Protein AF-A0A062U3M8-F1 (afdb_monomer_lite)

Organism: NCBI:txid1280941

Secondary structure (DSSP, 8-state):
-------------TTS-TT-EEEEEEEEE--S-GGGTTEEEE-HHHHHHHTT-GGGTT--HHHHHHHHHHHHTT-EEEEEEEETTEEEEEEEEEEEE--SS--TTEEEEPHHHHHHHHHH---GGGSS--TTSPP-SEEEEEEEE--HHHHHHHHHSS-HHHHHHHHHHHHHHHHHHHHHHHHHHHHHHH---

Structure (mmCIF, N/CA/C/O backbone):
data_AF-A0A062U3M8-F1
#
_entry.id   AF-A0A062U3M8-F1
#
loop_
_atom_site.group_PDB
_atom_site.id
_atom_site.type_symbol
_atom_site.label_atom_id
_atom_site.label_alt_id
_atom_site.label_comp_id
_atom_site.label_asym_id
_atom_site.label_entity_id
_atom_site.label_seq_id
_atom_site.pdbx_PDB_ins_code
_atom_site.Cartn_x
_atom_site.Cartn_y
_atom_site.Cartn_z
_atom_site.occupancy
_atom_site.B_iso_or_equiv
_atom_site.auth_seq_id
_atom_site.auth_comp_id
_atom_site.auth_asym_id
_atom_site.auth_atom_id
_atom_site.pdbx_PDB_model_num
ATOM 1 N N . MET A 1 1 ? 2.188 25.619 -35.609 1.00 34.81 1 MET A N 1
ATOM 2 C CA . MET A 1 1 ? 1.775 24.224 -35.868 1.00 34.81 1 MET A CA 1
ATOM 3 C C . MET A 1 1 ? 1.274 23.644 -34.551 1.00 34.81 1 MET A C 1
ATOM 5 O O . MET A 1 1 ? 2.072 23.377 -33.665 1.00 34.81 1 MET A O 1
ATOM 9 N N . GLN A 1 2 ? -0.047 23.611 -34.368 1.00 25.61 2 GLN A N 1
ATOM 10 C CA . GLN A 1 2 ? -0.705 23.090 -33.167 1.00 25.61 2 GLN A CA 1
ATOM 11 C C . GLN A 1 2 ? -0.693 21.558 -33.215 1.00 25.61 2 GLN A C 1
ATOM 13 O O . GLN A 1 2 ? -1.171 20.973 -34.186 1.00 25.61 2 GLN A O 1
ATOM 18 N N . LEU A 1 3 ? -0.146 20.907 -32.187 1.00 26.84 3 LEU A N 1
ATOM 19 C CA . LEU A 1 3 ? -0.255 19.459 -32.023 1.00 26.84 3 LEU A CA 1
ATOM 20 C C . LEU A 1 3 ? -1.584 19.145 -31.338 1.00 26.84 3 LEU A C 1
ATOM 22 O O . LEU A 1 3 ? -1.789 19.422 -30.158 1.00 26.84 3 LEU A O 1
ATOM 26 N N . ALA A 1 4 ? -2.500 18.609 -32.138 1.00 25.16 4 ALA A N 1
ATOM 27 C CA . ALA A 1 4 ? -3.814 18.162 -31.726 1.00 25.16 4 ALA A CA 1
ATOM 28 C C . ALA A 1 4 ? -3.714 16.994 -30.733 1.00 25.16 4 ALA A C 1
ATOM 30 O O . ALA A 1 4 ? -3.166 15.934 -31.042 1.00 25.16 4 ALA A O 1
ATOM 31 N N . VAL A 1 5 ? -4.313 17.183 -29.559 1.00 32.53 5 VAL A N 1
ATOM 32 C CA . VAL A 1 5 ? -4.643 16.113 -28.616 1.00 32.53 5 VAL A CA 1
ATOM 33 C C . VAL A 1 5 ? -5.726 15.251 -29.265 1.00 32.53 5 VAL A C 1
ATOM 35 O O . VAL A 1 5 ? -6.850 15.707 -29.465 1.00 32.53 5 VAL A O 1
ATOM 38 N N . ARG A 1 6 ? -5.396 14.007 -29.630 1.00 30.05 6 ARG A N 1
ATOM 39 C CA . ARG A 1 6 ? -6.405 13.018 -30.033 1.00 30.05 6 ARG A CA 1
ATOM 40 C C . ARG A 1 6 ? -6.966 12.317 -28.788 1.00 30.05 6 ARG A C 1
ATOM 42 O O . ARG A 1 6 ? -6.175 11.815 -27.990 1.00 30.05 6 ARG A O 1
ATOM 49 N N . PRO A 1 7 ? -8.298 12.208 -28.640 1.00 36.88 7 PRO A N 1
ATOM 50 C CA . PRO A 1 7 ? -8.921 11.392 -27.609 1.00 36.88 7 PRO A CA 1
ATOM 51 C C . PRO A 1 7 ? -8.860 9.926 -28.055 1.00 36.88 7 PRO A C 1
ATOM 53 O O . PRO A 1 7 ? -9.614 9.475 -28.917 1.00 36.88 7 PRO A O 1
ATOM 56 N N . GLY A 1 8 ? -7.894 9.188 -27.516 1.00 28.05 8 GLY A N 1
ATOM 57 C CA . GLY A 1 8 ? -7.739 7.757 -27.746 1.00 28.05 8 GLY A CA 1
ATOM 58 C C . GLY A 1 8 ? -8.491 6.959 -26.689 1.00 28.05 8 GLY A C 1
ATOM 59 O O . GLY A 1 8 ? -8.131 7.005 -25.518 1.00 28.05 8 GLY A O 1
ATOM 60 N N . ARG A 1 9 ? -9.534 6.246 -27.129 1.00 26.28 9 ARG A N 1
ATOM 61 C CA . ARG A 1 9 ? -10.231 5.136 -26.456 1.00 26.28 9 ARG A CA 1
ATOM 62 C C . ARG A 1 9 ? -9.415 4.478 -25.336 1.00 26.28 9 ARG A C 1
ATOM 64 O O . ARG A 1 9 ? -8.343 3.936 -25.596 1.00 26.28 9 ARG A O 1
ATOM 71 N N . ALA A 1 10 ? -10.002 4.426 -24.140 1.00 27.89 10 ALA A N 1
ATOM 72 C CA . ALA A 1 10 ? -9.577 3.536 -23.072 1.00 27.89 10 ALA A CA 1
ATOM 73 C C . ALA A 1 10 ? -9.515 2.098 -23.608 1.00 27.89 10 ALA A C 1
ATOM 75 O O . ALA A 1 10 ? -10.538 1.457 -23.857 1.00 27.89 10 ALA A O 1
ATOM 76 N N . VAL A 1 11 ? -8.299 1.599 -23.821 1.00 31.50 11 VAL A N 1
ATOM 77 C CA . VAL A 1 11 ? -8.062 0.169 -23.958 1.00 31.50 11 VAL A CA 1
ATOM 78 C C . VAL A 1 11 ? -8.280 -0.402 -22.563 1.00 31.50 11 VAL A C 1
ATOM 80 O O . VAL A 1 11 ? -7.421 -0.275 -21.691 1.00 31.50 11 VAL A O 1
ATOM 83 N N . LEU A 1 12 ? -9.463 -0.980 -22.342 1.00 34.97 12 LEU A N 1
ATOM 84 C CA . LEU A 1 12 ? -9.744 -1.872 -21.221 1.00 34.97 12 LEU A CA 1
ATOM 85 C C . LEU A 1 12 ? -8.700 -2.994 -21.256 1.00 34.97 12 LEU A C 1
ATOM 87 O O . LEU A 1 12 ? -8.829 -3.978 -21.981 1.00 34.97 12 LEU A O 1
ATOM 91 N N . ASN A 1 13 ? -7.611 -2.798 -20.515 1.00 37.00 13 ASN A N 1
ATOM 92 C CA . ASN A 1 13 ? -6.587 -3.804 -20.304 1.00 37.00 13 ASN A CA 1
ATOM 93 C C . ASN A 1 13 ? -7.229 -4.949 -19.518 1.00 37.00 13 ASN A C 1
ATOM 95 O O . ASN A 1 13 ? -7.503 -4.812 -18.327 1.00 37.00 13 ASN A O 1
ATOM 99 N N . ALA A 1 14 ? -7.451 -6.074 -20.195 1.00 36.56 14 ALA A N 1
ATOM 100 C CA . ALA A 1 14 ? -8.229 -7.234 -19.753 1.00 36.56 14 ALA A CA 1
ATOM 101 C C . ALA A 1 14 ? -7.736 -7.957 -18.475 1.00 36.56 14 ALA A C 1
ATOM 103 O O . ALA A 1 14 ? -8.248 -9.018 -18.143 1.00 36.56 14 ALA A O 1
ATOM 104 N N . ASN A 1 15 ? -6.769 -7.405 -17.738 1.00 51.25 15 ASN A N 1
ATOM 105 C CA . ASN A 1 15 ? -6.183 -8.029 -16.548 1.00 51.25 15 ASN A CA 1
ATOM 106 C C . ASN A 1 15 ? -6.291 -7.195 -15.266 1.00 51.25 15 ASN A C 1
ATOM 108 O O . ASN A 1 15 ? -5.877 -7.671 -14.207 1.00 51.25 15 ASN A O 1
ATOM 112 N N . ILE A 1 16 ? -6.845 -5.980 -15.321 1.00 52.81 16 ILE A N 1
ATOM 113 C CA . ILE A 1 16 ? -7.134 -5.208 -14.109 1.00 52.81 16 ILE A CA 1
ATOM 114 C C . ILE A 1 16 ? -8.612 -5.336 -13.825 1.00 52.81 16 ILE A C 1
ATOM 116 O O . ILE A 1 16 ? -9.460 -4.902 -14.600 1.00 52.81 16 ILE A O 1
ATOM 120 N N . ARG A 1 17 ? -8.908 -5.997 -12.712 1.00 58.72 17 ARG A N 1
ATOM 121 C CA . ARG A 1 17 ? -10.284 -6.165 -12.282 1.00 58.72 17 ARG A CA 1
ATOM 122 C C . ARG A 1 17 ? -10.848 -4.807 -11.824 1.00 58.72 17 ARG A C 1
ATOM 124 O O . ARG A 1 17 ? -10.089 -3.991 -11.301 1.00 58.72 17 ARG A O 1
ATOM 131 N N . PRO A 1 18 ? -12.151 -4.546 -11.991 1.00 58.56 18 PRO A N 1
ATOM 132 C CA . PRO A 1 18 ? -12.752 -3.252 -11.662 1.00 58.56 18 PRO A CA 1
ATOM 133 C C . PRO A 1 18 ? -12.630 -2.853 -10.179 1.00 58.56 18 PRO A C 1
ATOM 135 O O . PRO A 1 18 ? -12.858 -1.701 -9.841 1.00 58.56 18 PRO A O 1
ATOM 138 N N . GLU A 1 19 ? -12.256 -3.767 -9.279 1.00 70.44 19 GLU A N 1
ATOM 139 C CA . GLU A 1 19 ? -12.030 -3.467 -7.860 1.00 70.44 19 GLU A CA 1
ATOM 140 C C . GLU A 1 19 ? -10.696 -2.784 -7.511 1.00 70.44 19 GLU A C 1
ATOM 142 O O . GLU A 1 19 ? -10.436 -2.558 -6.326 1.00 70.44 19 GLU A O 1
ATOM 147 N N . TYR A 1 20 ? -9.826 -2.522 -8.486 1.00 70.81 20 TYR A N 1
ATOM 148 C CA . TYR A 1 20 ? -8.557 -1.831 -8.259 1.00 70.81 20 TYR A CA 1
ATOM 149 C C . TYR A 1 20 ? -8.715 -0.318 -8.438 1.00 70.81 20 TYR A C 1
ATOM 151 O O . TYR A 1 20 ? -9.270 0.135 -9.434 1.00 70.81 20 TYR A O 1
ATOM 159 N N . MET A 1 21 ? -8.175 0.457 -7.498 1.00 80.69 21 MET A N 1
ATOM 160 C CA . MET A 1 21 ? -8.121 1.921 -7.575 1.00 80.69 21 MET A CA 1
ATOM 161 C C . MET A 1 21 ? -6.786 2.364 -8.179 1.00 80.69 21 MET A C 1
ATOM 163 O O . MET A 1 21 ? -5.755 1.848 -7.754 1.00 80.69 21 MET A O 1
ATOM 167 N N . GLU A 1 22 ? -6.791 3.295 -9.138 1.00 80.44 22 GLU A N 1
ATOM 168 C CA . GLU A 1 22 ? -5.627 3.649 -9.972 1.00 80.44 22 GLU A CA 1
ATOM 169 C C . GLU A 1 22 ? -5.069 5.056 -9.695 1.00 80.44 22 GLU A C 1
ATOM 171 O O . GLU A 1 22 ? -5.800 6.019 -9.448 1.00 80.44 22 GLU A O 1
ATOM 176 N N . SER A 1 23 ? -3.743 5.198 -9.769 1.00 79.81 23 SER A N 1
ATOM 177 C CA . SER A 1 23 ? -3.051 6.485 -9.700 1.00 79.81 23 SER A CA 1
ATOM 178 C C . SER A 1 23 ? -1.640 6.452 -10.266 1.00 79.81 23 SER A C 1
ATOM 180 O O . SER A 1 23 ? -0.803 5.705 -9.777 1.00 79.81 23 SER A O 1
ATOM 182 N N . SER A 1 24 ? -1.319 7.372 -11.174 1.00 80.50 24 SER A N 1
ATOM 183 C CA . SER A 1 24 ? 0.066 7.615 -11.599 1.00 80.50 24 SER A CA 1
ATOM 184 C C . SER A 1 24 ? 0.872 8.321 -10.500 1.00 80.50 24 SER A C 1
ATOM 186 O O . SER A 1 24 ? 0.486 9.398 -10.035 1.00 80.50 24 SER A O 1
ATOM 188 N N . VAL A 1 25 ? 2.001 7.752 -10.082 1.00 80.12 25 VAL A N 1
ATOM 189 C CA . VAL A 1 25 ? 2.878 8.304 -9.038 1.00 80.12 25 VAL A CA 1
ATOM 190 C C . VAL A 1 25 ? 4.356 8.114 -9.376 1.00 80.12 25 VAL A C 1
ATOM 192 O O . VAL A 1 25 ? 4.754 7.161 -10.043 1.00 80.12 25 VAL A O 1
ATOM 195 N N . ARG A 1 26 ? 5.192 9.021 -8.872 1.00 80.81 26 ARG A N 1
ATOM 196 C CA . ARG A 1 26 ? 6.647 8.861 -8.843 1.00 80.81 26 ARG A CA 1
ATOM 197 C C . ARG A 1 26 ? 7.049 8.169 -7.545 1.00 80.81 26 ARG A C 1
ATOM 199 O O . ARG A 1 26 ? 6.587 8.570 -6.477 1.00 80.81 26 ARG A O 1
ATOM 206 N N . LEU A 1 27 ? 7.925 7.171 -7.633 1.00 77.25 27 LEU A N 1
ATOM 207 C CA . LEU A 1 27 ? 8.368 6.394 -6.476 1.00 77.25 27 LEU A CA 1
ATOM 208 C C . LEU A 1 27 ? 9.754 6.818 -5.989 1.00 77.25 27 LEU A C 1
ATOM 210 O O . LEU A 1 27 ? 10.633 7.165 -6.771 1.00 77.25 27 LEU A O 1
ATOM 214 N N . ARG A 1 28 ? 9.961 6.776 -4.674 1.00 75.81 28 ARG A N 1
ATOM 215 C CA . ARG A 1 28 ? 11.252 7.032 -4.028 1.00 75.81 28 ARG A CA 1
ATOM 216 C C . ARG A 1 28 ? 11.518 5.994 -2.942 1.00 75.81 28 ARG A C 1
ATOM 218 O O . ARG A 1 28 ? 10.576 5.519 -2.325 1.00 75.81 28 ARG A O 1
ATOM 225 N N . ALA A 1 29 ? 12.771 5.633 -2.696 1.00 70.94 29 ALA A N 1
ATOM 226 C CA . ALA A 1 29 ? 13.097 4.715 -1.605 1.00 70.94 29 ALA A CA 1
ATOM 227 C C . ALA A 1 29 ? 13.000 5.413 -0.233 1.00 70.94 29 ALA A C 1
ATOM 229 O O . ALA A 1 29 ? 13.329 6.597 -0.106 1.00 70.94 29 ALA A O 1
ATOM 230 N N . VAL A 1 30 ? 12.551 4.682 0.789 1.00 67.94 30 VAL A N 1
ATOM 231 C CA . VAL A 1 30 ? 12.654 5.055 2.210 1.00 67.94 30 VAL A CA 1
ATOM 232 C C . VAL A 1 30 ? 13.968 4.488 2.758 1.00 67.94 30 VAL A C 1
ATOM 234 O O . VAL A 1 30 ? 14.180 3.282 2.688 1.00 67.94 30 VAL A O 1
ATOM 237 N N . SER A 1 31 ? 14.846 5.342 3.295 1.00 56.94 31 SER A N 1
ATOM 238 C CA . SER A 1 31 ? 16.099 4.927 3.956 1.00 56.94 31 SER A CA 1
ATOM 239 C C . SER A 1 31 ? 15.969 4.757 5.476 1.00 56.94 31 SER A C 1
ATOM 241 O O . SER A 1 31 ? 16.968 4.537 6.155 1.00 56.94 31 SER A O 1
ATOM 243 N N . ASP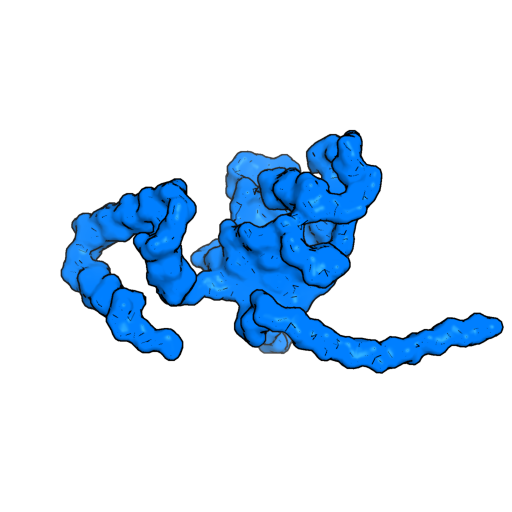 A 1 32 ? 14.766 4.908 6.027 1.00 53.22 32 ASP A N 1
ATOM 244 C CA . ASP A 1 32 ? 14.539 4.949 7.470 1.00 53.22 32 ASP A CA 1
ATOM 245 C C . ASP A 1 32 ? 14.357 3.529 8.030 1.00 53.22 32 ASP A C 1
ATOM 247 O O . ASP A 1 32 ? 13.288 2.956 7.883 1.00 53.22 32 ASP A O 1
ATOM 251 N N . GLY A 1 33 ? 15.392 2.985 8.683 1.00 52.00 33 GLY A N 1
ATOM 252 C CA . GLY A 1 33 ? 15.299 1.853 9.621 1.00 52.00 33 GLY A CA 1
ATOM 253 C C . GLY A 1 33 ? 14.862 0.487 9.058 1.00 52.00 33 GLY A C 1
ATOM 254 O O . GLY A 1 33 ? 14.155 0.359 8.067 1.00 52.00 33 GLY A O 1
ATOM 255 N N . LEU A 1 34 ? 15.274 -0.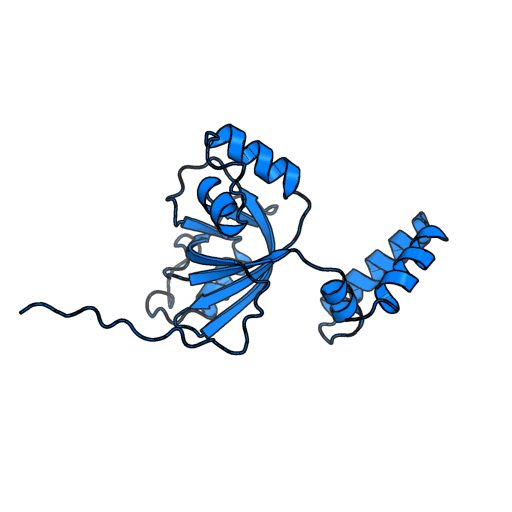588 9.734 1.00 45.19 34 LEU A N 1
ATOM 256 C CA . LEU A 1 34 ? 14.909 -1.975 9.396 1.00 45.19 34 LEU A CA 1
ATOM 257 C C . LEU A 1 34 ? 13.399 -2.279 9.531 1.00 45.19 34 LEU A C 1
ATOM 259 O O . LEU A 1 34 ? 12.955 -3.330 9.074 1.00 45.19 34 LEU A O 1
ATOM 263 N N . ASP A 1 35 ? 12.611 -1.375 10.117 1.00 54.78 35 ASP A N 1
ATOM 264 C CA . ASP A 1 35 ? 11.202 -1.616 10.455 1.00 54.78 35 ASP A CA 1
ATOM 265 C C . ASP A 1 35 ? 10.223 -1.344 9.295 1.00 54.78 35 ASP A C 1
ATOM 267 O O . ASP A 1 35 ? 9.075 -1.790 9.329 1.00 54.78 35 ASP A O 1
ATOM 271 N N . ASP A 1 36 ? 10.664 -0.672 8.226 1.00 66.00 36 ASP A N 1
ATOM 272 C CA . ASP A 1 36 ? 9.789 -0.203 7.141 1.00 66.00 36 ASP A CA 1
ATOM 273 C C . ASP A 1 36 ? 9.790 -1.094 5.882 1.00 66.00 36 ASP A C 1
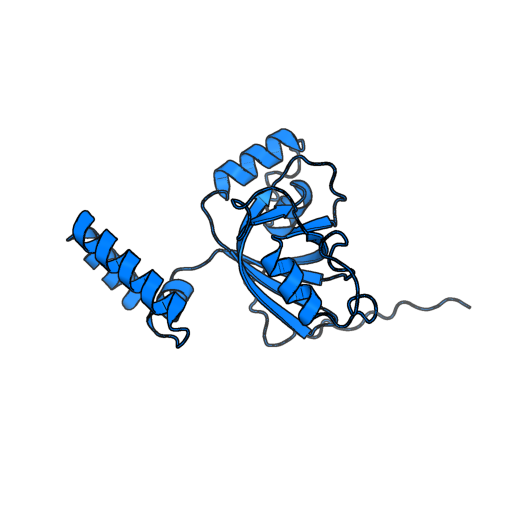ATOM 275 O O . ASP A 1 36 ? 9.231 -0.710 4.856 1.00 66.00 36 ASP A O 1
ATOM 279 N N . VAL A 1 37 ? 10.358 -2.307 5.935 1.00 69.62 37 VAL A N 1
ATOM 280 C CA . VAL A 1 37 ? 10.598 -3.179 4.754 1.00 69.62 37 VAL A CA 1
ATOM 281 C C . VAL A 1 37 ? 9.317 -3.580 3.993 1.00 69.62 37 VAL A C 1
ATOM 283 O O . VAL A 1 37 ? 9.396 -4.063 2.873 1.00 69.62 37 VAL A O 1
ATOM 286 N N . ASN A 1 38 ? 8.122 -3.372 4.555 1.00 77.50 38 ASN A N 1
ATOM 287 C CA . ASN A 1 38 ? 6.850 -3.740 3.912 1.00 77.50 38 ASN A CA 1
ATOM 288 C C . ASN A 1 38 ? 5.827 -2.594 3.858 1.00 77.50 38 ASN A C 1
ATOM 290 O O . ASN A 1 38 ? 4.613 -2.841 3.844 1.00 77.50 38 ASN A O 1
ATOM 294 N N . ILE A 1 39 ? 6.295 -1.345 3.891 1.00 84.88 39 ILE A N 1
ATOM 295 C CA . ILE A 1 39 ? 5.436 -0.169 4.024 1.00 84.88 39 ILE A CA 1
ATOM 296 C C . ILE A 1 39 ? 5.665 0.800 2.865 1.00 84.88 39 ILE A C 1
ATOM 298 O O . ILE A 1 39 ? 6.778 1.240 2.586 1.00 84.88 39 ILE A O 1
ATOM 302 N N . ILE A 1 40 ? 4.564 1.203 2.233 1.00 87.38 40 ILE A N 1
ATOM 303 C CA . ILE A 1 40 ? 4.523 2.336 1.312 1.00 87.38 40 ILE A CA 1
ATOM 304 C C . ILE A 1 40 ? 4.013 3.559 2.070 1.00 87.38 40 ILE A C 1
ATOM 306 O O . ILE A 1 40 ? 2.896 3.557 2.582 1.00 87.38 40 ILE A O 1
ATOM 310 N N . LYS A 1 41 ? 4.810 4.625 2.107 1.00 87.88 41 LYS A N 1
ATOM 311 C CA . LYS A 1 41 ? 4.474 5.918 2.708 1.00 87.88 41 LYS A CA 1
ATOM 312 C C . LYS A 1 41 ? 4.070 6.906 1.613 1.00 87.88 41 LYS A C 1
ATOM 314 O O . LYS A 1 41 ? 4.805 7.091 0.647 1.00 87.88 41 LYS A O 1
ATOM 319 N N . MET A 1 42 ? 2.931 7.579 1.744 1.00 88.75 42 MET A N 1
ATOM 320 C CA . MET A 1 42 ? 2.470 8.553 0.741 1.00 88.75 42 MET A CA 1
ATOM 321 C C . MET A 1 42 ? 1.829 9.798 1.349 1.00 88.75 42 MET A C 1
ATOM 323 O O . MET A 1 42 ? 1.401 9.798 2.505 1.00 88.75 42 MET A O 1
ATOM 327 N N . HIS A 1 43 ? 1.739 10.861 0.546 1.00 89.94 43 HIS A N 1
ATOM 328 C CA . HIS A 1 43 ? 1.062 12.087 0.954 1.00 89.94 43 HIS A CA 1
ATOM 329 C C . HIS A 1 43 ? -0.413 11.797 1.316 1.00 89.94 43 HIS A C 1
ATOM 331 O O . HIS A 1 43 ? -1.095 11.097 0.560 1.00 89.94 43 HIS A O 1
ATOM 337 N N . PRO A 1 44 ? -0.956 12.335 2.426 1.00 91.06 44 PRO A N 1
ATOM 338 C CA . PRO A 1 44 ? -2.298 11.987 2.902 1.00 91.06 44 PRO A CA 1
ATOM 339 C C . PRO A 1 44 ? -3.405 12.322 1.896 1.00 91.06 44 PRO A C 1
ATOM 341 O O . PRO A 1 44 ? -4.333 11.535 1.728 1.00 91.06 44 PRO A O 1
ATOM 344 N N . TYR A 1 45 ? -3.296 13.440 1.167 1.00 90.12 45 TYR A N 1
ATOM 345 C CA . TYR A 1 45 ? -4.244 13.756 0.086 1.00 90.12 45 TYR A CA 1
ATOM 346 C C . TYR A 1 45 ? -4.220 12.714 -1.031 1.00 90.12 45 TYR A C 1
ATOM 348 O O . TYR A 1 45 ? -5.274 12.317 -1.519 1.00 90.12 45 TYR A O 1
ATOM 356 N N . ARG A 1 46 ? -3.035 12.195 -1.368 1.00 88.00 46 ARG A N 1
ATOM 357 C CA . ARG A 1 46 ? -2.903 11.175 -2.403 1.00 88.00 46 ARG A CA 1
ATOM 358 C C . ARG A 1 46 ? -3.545 9.866 -1.981 1.00 88.00 46 ARG A C 1
ATOM 360 O O . ARG A 1 46 ? -4.285 9.282 -2.761 1.00 88.00 46 ARG A O 1
ATOM 367 N N . MET A 1 47 ? -3.309 9.434 -0.744 1.00 89.44 47 MET A N 1
ATOM 368 C CA . MET A 1 47 ? -3.952 8.234 -0.210 1.00 89.44 47 MET A CA 1
ATOM 369 C C . MET A 1 47 ? -5.471 8.382 -0.146 1.00 89.44 47 MET A C 1
ATOM 371 O O . MET A 1 47 ? -6.182 7.442 -0.482 1.00 89.44 47 MET A O 1
ATOM 375 N N . ARG A 1 48 ? -5.974 9.554 0.260 1.00 91.12 48 ARG A N 1
ATOM 376 C CA . ARG A 1 48 ? -7.412 9.855 0.256 1.00 91.12 48 ARG A CA 1
ATOM 377 C C . ARG A 1 48 ? -8.006 9.670 -1.136 1.00 91.12 48 ARG A C 1
ATOM 379 O O . ARG A 1 48 ? -9.047 9.034 -1.254 1.00 91.12 48 ARG A O 1
ATOM 386 N N . ASP A 1 49 ? -7.362 10.230 -2.154 1.00 88.06 49 ASP A N 1
ATOM 387 C CA . ASP A 1 49 ? -7.856 10.171 -3.530 1.00 88.06 49 ASP A CA 1
ATOM 388 C C . ASP A 1 49 ? -7.768 8.749 -4.083 1.00 88.06 49 ASP A C 1
ATOM 390 O O . ASP A 1 49 ? -8.733 8.251 -4.655 1.00 88.06 49 ASP A O 1
ATOM 394 N N . LEU A 1 50 ? -6.652 8.069 -3.818 1.00 87.81 50 LEU A N 1
ATOM 395 C CA . LEU A 1 50 ? -6.430 6.680 -4.198 1.00 87.81 50 LEU A CA 1
ATOM 396 C C . LEU A 1 50 ? -7.427 5.724 -3.534 1.00 87.81 50 LEU A C 1
ATOM 398 O O . LEU A 1 50 ? -7.814 4.749 -4.154 1.00 87.81 50 LEU A O 1
ATOM 402 N N . LEU A 1 51 ? -7.840 5.983 -2.292 1.00 87.88 51 LEU A N 1
ATOM 403 C CA . LEU A 1 51 ? -8.816 5.165 -1.561 1.00 87.88 51 LEU A CA 1
ATOM 404 C C . LEU A 1 51 ? -10.255 5.695 -1.662 1.00 87.88 51 LEU A C 1
ATOM 406 O O . LEU A 1 51 ? -11.137 5.214 -0.951 1.00 87.88 51 LEU A O 1
ATOM 410 N N . GLU A 1 52 ? -10.494 6.689 -2.519 1.00 86.88 52 GLU A N 1
ATOM 411 C CA . GLU A 1 52 ? -11.797 7.318 -2.762 1.00 86.88 52 GLU A CA 1
ATOM 412 C C . GLU A 1 52 ? -12.518 7.822 -1.491 1.00 86.88 52 GLU A C 1
ATOM 414 O O . GLU A 1 52 ? -13.750 7.835 -1.395 1.00 86.88 52 GLU A O 1
ATOM 419 N N . GLU A 1 53 ? -11.766 8.314 -0.505 1.00 87.50 53 GLU A N 1
ATOM 420 C CA . GLU A 1 53 ? -12.285 8.817 0.774 1.00 87.50 53 GLU A CA 1
ATOM 421 C C . GLU A 1 53 ? -12.861 10.238 0.650 1.00 87.50 53 GLU A C 1
ATOM 423 O O . GLU A 1 53 ? -12.440 11.182 1.326 1.00 87.50 53 GLU A O 1
ATOM 428 N N . LYS A 1 54 ? -13.875 10.406 -0.207 1.00 83.81 54 LYS A N 1
ATOM 429 C CA . LYS A 1 54 ? -14.497 11.707 -0.532 1.00 83.81 54 LYS A CA 1
ATOM 430 C C . LYS A 1 54 ? -14.999 12.464 0.702 1.00 83.81 54 LYS A C 1
ATOM 432 O O . LYS A 1 54 ? -15.021 13.692 0.717 1.00 83.81 54 LYS A O 1
ATOM 437 N N . ARG A 1 55 ? -15.362 11.740 1.766 1.00 87.31 55 ARG A N 1
ATOM 438 C CA . ARG A 1 55 ? -15.828 12.307 3.045 1.00 87.31 55 ARG A CA 1
ATOM 439 C C . ARG A 1 55 ? -14.737 13.071 3.802 1.00 87.31 55 ARG A C 1
ATOM 441 O O . ARG A 1 55 ? -15.062 13.887 4.655 1.00 87.31 55 ARG A O 1
ATOM 448 N N . LEU A 1 56 ? -13.465 12.835 3.481 1.00 89.31 56 LEU A N 1
ATOM 449 C CA . LEU A 1 56 ? -12.312 13.444 4.145 1.00 89.31 56 LEU A CA 1
ATOM 450 C C . LEU A 1 56 ? -11.716 14.621 3.350 1.00 89.31 56 LEU A C 1
ATOM 452 O O . LEU A 1 56 ? -10.650 15.125 3.694 1.00 89.31 56 LEU A O 1
ATOM 456 N N . ALA A 1 57 ? -12.380 15.077 2.280 1.00 84.12 57 ALA A N 1
ATOM 457 C CA . ALA A 1 57 ? -11.836 16.070 1.349 1.00 84.12 57 ALA A CA 1
ATOM 458 C C . ALA A 1 57 ? -11.495 17.431 1.987 1.00 84.12 57 ALA A C 1
ATOM 460 O O . ALA A 1 57 ? -10.611 18.124 1.493 1.00 84.12 57 ALA A O 1
ATOM 461 N N . LYS A 1 58 ? -12.177 17.800 3.079 1.00 87.94 58 LYS A N 1
ATOM 462 C CA . LYS A 1 58 ? -12.053 19.110 3.743 1.00 87.94 58 LYS A CA 1
ATOM 463 C C . LYS A 1 58 ? -11.043 19.142 4.899 1.00 87.94 58 LYS A C 1
ATOM 465 O O . LYS A 1 58 ? -10.890 20.186 5.522 1.00 87.94 58 LYS A O 1
ATOM 470 N N . LEU A 1 59 ? -10.398 18.018 5.215 1.00 90.19 59 LEU A N 1
ATOM 471 C CA . LEU A 1 59 ? -9.479 17.926 6.351 1.00 90.19 59 LEU A CA 1
ATOM 472 C C . LEU A 1 59 ? -8.085 18.445 5.996 1.00 90.19 59 LEU A C 1
ATOM 474 O O . LEU A 1 59 ? -7.592 18.214 4.891 1.00 90.19 59 LEU A O 1
ATOM 478 N N . GLY A 1 60 ? -7.426 19.089 6.963 1.00 89.75 60 GLY A N 1
ATOM 479 C CA . GLY A 1 60 ? -6.016 19.455 6.841 1.00 89.75 60 GLY A CA 1
ATOM 480 C C . GLY A 1 60 ? -5.095 18.222 6.850 1.00 89.75 60 GLY A C 1
ATOM 481 O O . GLY A 1 60 ? -5.510 17.143 7.279 1.00 89.75 60 GLY A O 1
ATOM 482 N N . PRO A 1 61 ? -3.816 18.346 6.446 1.00 87.00 61 PRO A N 1
ATOM 483 C CA . PRO A 1 61 ? -2.931 17.193 6.255 1.00 87.00 61 PRO A CA 1
ATOM 484 C C . PRO A 1 61 ? -2.732 16.340 7.514 1.00 87.00 61 PRO A C 1
ATOM 486 O O . PRO A 1 61 ? -2.702 15.113 7.431 1.00 87.00 61 PRO A O 1
ATOM 489 N N . LYS A 1 62 ? -2.602 16.978 8.685 1.00 90.19 62 LYS A N 1
ATOM 490 C CA . LYS A 1 62 ? -2.366 16.299 9.968 1.00 90.19 62 LYS A CA 1
ATOM 491 C C . LYS A 1 62 ? -3.586 15.487 10.412 1.00 90.19 62 LYS A C 1
ATOM 493 O O . LYS A 1 62 ? -3.454 14.310 10.734 1.00 90.19 62 LYS A O 1
ATOM 498 N N . GLU A 1 63 ? -4.768 16.097 10.374 1.00 92.62 63 GLU A N 1
ATOM 499 C CA . GLU A 1 63 ? -6.035 15.436 10.714 1.00 92.62 63 GLU A CA 1
ATOM 500 C C . GLU A 1 63 ? -6.380 14.327 9.720 1.00 92.62 63 GLU A C 1
ATOM 502 O O . GLU A 1 63 ? -6.774 13.232 10.119 1.00 92.62 63 GLU A O 1
ATOM 507 N N . LEU A 1 64 ? -6.167 14.579 8.424 1.00 92.88 64 LEU A N 1
ATOM 508 C CA . LEU A 1 64 ? -6.369 13.586 7.377 1.00 92.88 64 LEU A CA 1
ATOM 509 C C . LEU A 1 64 ? -5.458 12.372 7.577 1.00 92.88 64 LEU A C 1
ATOM 511 O O . LEU A 1 64 ? -5.924 11.240 7.490 1.00 92.88 64 LEU A O 1
ATOM 515 N N . THR A 1 65 ? -4.179 12.603 7.889 1.00 92.81 65 THR A N 1
ATOM 516 C CA . THR A 1 65 ? -3.218 11.532 8.194 1.00 92.81 65 THR A CA 1
ATOM 517 C C . THR A 1 65 ? -3.695 10.691 9.373 1.00 92.81 65 THR A C 1
ATOM 519 O O . THR A 1 65 ? -3.729 9.470 9.265 1.00 92.81 65 THR A O 1
ATOM 522 N N . ALA A 1 66 ? -4.119 11.328 10.470 1.00 93.00 66 ALA A N 1
ATOM 523 C CA . ALA A 1 66 ? -4.623 10.623 11.646 1.00 93.00 66 ALA A CA 1
ATOM 524 C C . ALA A 1 66 ? -5.843 9.749 11.312 1.00 93.00 66 ALA A C 1
ATOM 526 O O . ALA A 1 66 ? -5.862 8.573 11.659 1.00 93.00 66 ALA A O 1
ATOM 527 N N . LYS A 1 67 ? -6.822 10.287 10.572 1.00 94.44 67 LYS A N 1
ATOM 528 C CA . LYS A 1 67 ? -8.039 9.553 10.183 1.00 94.44 67 LYS A CA 1
ATOM 529 C C . LYS A 1 67 ? -7.769 8.398 9.224 1.00 94.44 67 LYS A C 1
ATOM 531 O O . LYS A 1 67 ? -8.396 7.345 9.330 1.00 94.44 67 LYS A O 1
ATOM 536 N N . LEU A 1 68 ? -6.854 8.588 8.279 1.00 92.50 68 LEU A N 1
ATOM 537 C CA . LEU A 1 68 ? -6.458 7.536 7.351 1.00 92.50 68 LEU A CA 1
ATOM 538 C C . LEU A 1 68 ? -5.663 6.434 8.069 1.00 92.50 68 LEU A C 1
ATOM 540 O O . LEU A 1 68 ? -5.951 5.263 7.838 1.00 92.50 68 LEU A O 1
ATOM 544 N N . ASN A 1 69 ? -4.743 6.781 8.978 1.00 91.75 69 ASN A N 1
ATOM 545 C CA . ASN A 1 69 ? -4.035 5.806 9.818 1.00 91.75 69 ASN A CA 1
ATOM 546 C C . ASN A 1 69 ? -5.010 5.010 10.688 1.00 91.75 69 ASN A C 1
ATOM 548 O O . ASN A 1 69 ? -5.049 3.791 10.582 1.00 91.75 69 ASN A O 1
ATOM 552 N N . GLU A 1 70 ? -5.882 5.688 11.436 1.00 91.44 70 GLU A N 1
ATOM 553 C CA . GLU A 1 70 ? -6.905 5.056 12.284 1.00 91.44 70 GLU A CA 1
ATOM 554 C C . GLU A 1 70 ? -7.712 3.989 11.519 1.00 91.44 70 GLU A C 1
ATOM 556 O O . GLU A 1 70 ? -8.014 2.915 12.038 1.00 91.44 70 GLU A O 1
ATOM 561 N N . LYS A 1 71 ? -8.027 4.253 10.246 1.00 90.88 71 LYS A N 1
ATOM 562 C CA . LYS A 1 71 ? -8.813 3.345 9.403 1.00 90.88 71 LYS A CA 1
ATOM 563 C C . LYS A 1 71 ? -7.992 2.223 8.746 1.00 90.88 71 LYS A C 1
ATOM 565 O O . LYS A 1 71 ? -8.534 1.130 8.524 1.00 90.88 71 LYS A O 1
ATOM 570 N N . TYR A 1 72 ? -6.734 2.489 8.386 1.00 90.06 72 TYR A N 1
ATOM 571 C CA . TYR A 1 72 ? -5.957 1.670 7.445 1.00 90.06 72 TYR A CA 1
ATOM 572 C C . TYR A 1 72 ? -4.614 1.134 7.963 1.00 90.06 72 TYR A C 1
ATOM 574 O O . TYR A 1 72 ? -4.059 0.248 7.322 1.00 90.06 72 TYR A O 1
ATOM 582 N N . GLU A 1 73 ? -4.117 1.572 9.120 1.00 84.81 73 GLU A N 1
ATOM 583 C CA . GLU A 1 73 ? -2.798 1.203 9.675 1.00 84.81 73 GLU A CA 1
ATOM 584 C C . GLU A 1 73 ? -2.596 -0.316 9.849 1.00 84.81 73 GLU A C 1
ATOM 586 O O . GLU A 1 73 ? -1.503 -0.863 9.655 1.00 84.81 73 GLU A O 1
ATOM 591 N N . ASN A 1 74 ? -3.684 -1.024 10.151 1.00 84.12 74 ASN A N 1
ATOM 592 C CA . ASN A 1 74 ? -3.695 -2.475 10.331 1.00 84.12 74 ASN A CA 1
ATOM 593 C C . ASN A 1 74 ? -4.186 -3.240 9.096 1.00 84.12 74 ASN A 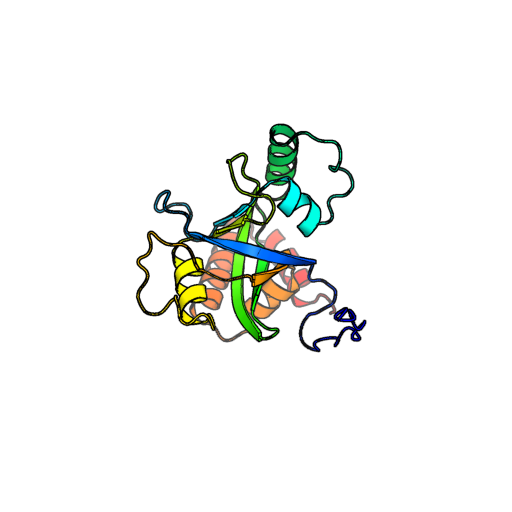C 1
ATOM 595 O O . ASN A 1 74 ? -4.485 -4.431 9.183 1.00 84.12 74 ASN A O 1
ATOM 599 N N . ARG A 1 75 ? -4.282 -2.580 7.936 1.00 85.62 75 ARG A N 1
ATOM 600 C CA . ARG A 1 75 ? -4.723 -3.207 6.687 1.00 85.62 75 ARG A CA 1
ATOM 601 C C . ARG A 1 75 ? -3.562 -3.405 5.728 1.00 85.62 75 ARG A C 1
ATOM 603 O O . ARG A 1 75 ? -2.724 -2.530 5.535 1.00 85.62 75 ARG A O 1
ATOM 610 N N . TYR A 1 76 ? -3.574 -4.563 5.083 1.00 86.19 76 TYR A N 1
ATOM 611 C CA . TYR A 1 76 ? -2.695 -4.855 3.964 1.00 86.19 76 TYR A CA 1
ATOM 612 C C . TYR A 1 76 ? -3.458 -4.711 2.649 1.00 86.19 76 TYR A C 1
ATOM 614 O O . TYR A 1 76 ? -4.662 -4.989 2.552 1.00 86.19 76 TYR A O 1
ATOM 622 N N . PHE A 1 77 ? -2.723 -4.304 1.625 1.00 88.12 77 PHE A N 1
ATOM 623 C CA . PHE A 1 77 ? -3.233 -4.063 0.290 1.00 88.12 77 PHE A CA 1
ATOM 624 C C . PHE A 1 77 ? -2.487 -4.934 -0.709 1.00 88.12 77 PHE A C 1
ATOM 626 O O . PHE A 1 77 ? -1.285 -5.160 -0.585 1.00 88.12 77 PHE A O 1
ATOM 633 N N . VAL A 1 78 ? -3.206 -5.389 -1.732 1.00 88.19 78 VAL A N 1
ATOM 634 C CA . VAL A 1 78 ? -2.577 -5.865 -2.961 1.00 88.19 78 VAL A CA 1
ATOM 635 C C . VAL A 1 78 ? -2.262 -4.636 -3.797 1.00 88.19 78 VAL A C 1
ATOM 637 O O . VAL A 1 78 ? -3.175 -3.920 -4.212 1.00 88.19 78 VAL A O 1
ATOM 640 N N . VAL A 1 79 ? -0.977 -4.415 -4.040 1.00 89.31 79 VAL A N 1
ATOM 641 C CA . VAL A 1 79 ? -0.438 -3.280 -4.781 1.00 89.31 79 VAL A CA 1
ATOM 642 C C . VAL A 1 79 ? 0.145 -3.782 -6.097 1.00 89.31 79 VAL A C 1
ATOM 644 O O . VAL A 1 79 ? 0.959 -4.706 -6.112 1.00 89.31 79 VAL A O 1
ATOM 647 N N . ILE A 1 80 ? -0.284 -3.201 -7.212 1.00 89.69 80 ILE A N 1
ATOM 648 C CA . ILE A 1 80 ? 0.248 -3.493 -8.544 1.00 89.69 80 ILE A CA 1
ATOM 649 C C . ILE A 1 80 ? 0.867 -2.217 -9.095 1.00 89.69 80 ILE A C 1
ATOM 651 O O . ILE A 1 80 ? 0.229 -1.171 -9.120 1.00 89.69 80 ILE A O 1
ATOM 655 N N . PHE A 1 81 ? 2.096 -2.336 -9.571 1.00 88.00 81 PHE A N 1
ATOM 656 C CA . PHE A 1 81 ? 2.830 -1.287 -10.253 1.00 88.00 81 PHE A CA 1
ATOM 657 C C . PHE A 1 81 ? 2.863 -1.600 -11.743 1.00 88.00 81 PHE A C 1
ATOM 659 O O . PHE A 1 81 ? 3.257 -2.704 -12.151 1.00 88.00 81 PHE A O 1
ATOM 666 N N . ARG A 1 82 ? 2.451 -0.634 -12.560 1.00 87.25 82 ARG A N 1
ATOM 667 C CA . ARG A 1 82 ? 2.578 -0.697 -14.014 1.00 87.25 82 ARG A CA 1
ATOM 668 C C . ARG A 1 82 ? 3.403 0.463 -14.526 1.00 87.25 82 ARG A C 1
ATOM 670 O O . ARG A 1 82 ? 3.367 1.554 -13.980 1.00 87.25 82 ARG A O 1
ATOM 677 N N . GLU A 1 83 ? 4.111 0.200 -15.604 1.00 83.81 83 GLU A N 1
ATOM 678 C CA . GLU A 1 83 ? 4.841 1.197 -16.370 1.00 83.81 83 GLU A CA 1
ATOM 679 C C . GLU A 1 83 ? 4.576 0.902 -17.845 1.00 83.81 83 GLU A C 1
ATOM 681 O O . GLU A 1 83 ? 4.600 -0.262 -18.256 1.00 83.81 83 GLU A O 1
ATOM 686 N N . ASN A 1 84 ? 4.249 1.922 -18.642 1.00 81.44 84 ASN A N 1
ATOM 687 C CA . ASN A 1 84 ? 3.933 1.765 -20.068 1.00 81.44 84 ASN A CA 1
ATOM 688 C C . ASN A 1 84 ? 2.891 0.660 -20.347 1.00 81.44 84 ASN A C 1
ATOM 690 O O . ASN A 1 84 ? 3.043 -0.146 -21.262 1.00 81.44 84 ASN A O 1
ATOM 694 N N . SER A 1 85 ? 1.832 0.578 -19.529 1.00 78.56 85 SER A N 1
ATOM 695 C CA . SER A 1 85 ? 0.809 -0.482 -19.602 1.00 78.56 85 SER A CA 1
ATOM 696 C C . SER A 1 85 ? 1.312 -1.920 -19.372 1.00 78.56 85 SER A C 1
ATOM 698 O O . SER A 1 85 ? 0.553 -2.874 -19.558 1.00 78.56 85 SER A O 1
ATOM 700 N N . LYS A 1 86 ? 2.535 -2.134 -18.891 1.00 81.56 86 LYS A N 1
ATOM 701 C CA . LYS A 1 86 ? 3.034 -3.456 -18.493 1.00 81.56 86 LYS A CA 1
ATOM 702 C C . LYS A 1 86 ? 3.082 -3.563 -16.975 1.00 81.56 86 LYS A C 1
ATOM 704 O O . LYS A 1 86 ? 3.517 -2.640 -16.300 1.00 81.56 86 LYS A O 1
ATOM 709 N N . THR A 1 87 ? 2.631 -4.688 -16.424 1.00 84.56 87 THR A N 1
ATOM 710 C CA . THR A 1 87 ? 2.816 -4.972 -14.994 1.00 84.56 87 THR A CA 1
ATOM 711 C C . THR A 1 87 ? 4.284 -5.236 -14.707 1.00 84.56 87 THR A C 1
ATOM 713 O O . THR A 1 87 ? 4.853 -6.194 -15.227 1.00 84.56 87 THR A O 1
ATOM 716 N N . VAL A 1 88 ? 4.865 -4.376 -13.874 1.00 84.19 88 VAL A N 1
ATOM 717 C CA . VAL A 1 88 ? 6.264 -4.443 -13.440 1.00 84.19 88 VAL A CA 1
ATOM 718 C C . VAL A 1 88 ? 6.371 -5.258 -12.158 1.00 84.19 88 VAL A C 1
ATOM 720 O O . VAL A 1 88 ? 7.195 -6.163 -12.057 1.00 84.19 88 VAL A O 1
ATOM 723 N N . LEU A 1 89 ? 5.501 -4.976 -11.186 1.00 85.94 89 LEU A N 1
ATOM 724 C CA . LEU A 1 89 ? 5.522 -5.628 -9.882 1.00 85.94 89 LEU A CA 1
ATOM 725 C C . LEU A 1 89 ? 4.108 -5.756 -9.315 1.00 85.94 89 LEU A C 1
ATOM 727 O O . LEU A 1 89 ? 3.284 -4.859 -9.455 1.00 85.94 89 LEU A O 1
ATOM 731 N N . LYS A 1 90 ? 3.840 -6.867 -8.632 1.00 86.94 90 LYS A N 1
ATOM 732 C CA . LYS A 1 90 ? 2.655 -7.063 -7.794 1.00 86.94 90 LYS A CA 1
ATOM 733 C C . LYS A 1 90 ? 3.116 -7.533 -6.420 1.00 86.94 90 LYS A C 1
ATOM 735 O O . LYS A 1 90 ? 3.883 -8.492 -6.347 1.00 86.94 90 LYS A O 1
ATOM 740 N N . ARG A 1 91 ? 2.665 -6.864 -5.359 1.00 84.00 91 ARG A N 1
ATOM 741 C CA . ARG A 1 91 ? 3.104 -7.124 -3.985 1.00 84.00 91 ARG A CA 1
ATOM 742 C C . ARG A 1 91 ? 2.013 -6.848 -2.957 1.00 84.00 91 ARG A C 1
ATOM 744 O O . ARG A 1 91 ? 1.178 -5.968 -3.146 1.00 84.00 91 ARG A O 1
ATOM 751 N N . GLU A 1 92 ? 2.045 -7.588 -1.860 1.00 85.25 92 GLU A N 1
ATOM 752 C CA . GLU A 1 92 ? 1.215 -7.364 -0.682 1.00 85.25 92 GLU A CA 1
ATOM 753 C C . GLU A 1 92 ? 1.970 -6.496 0.331 1.00 85.25 92 GLU A C 1
ATOM 755 O O . GLU A 1 92 ? 2.995 -6.916 0.863 1.00 85.25 92 GLU A O 1
ATOM 760 N N . LEU A 1 93 ? 1.487 -5.279 0.586 1.00 86.62 93 LEU A N 1
ATOM 761 C CA . LEU A 1 93 ? 2.181 -4.287 1.418 1.00 86.62 93 LEU A CA 1
ATOM 762 C C . LEU A 1 93 ? 1.186 -3.493 2.271 1.00 86.62 93 LEU A C 1
ATOM 764 O O . LEU A 1 93 ? -0.000 -3.389 1.938 1.00 86.62 93 LEU A O 1
ATOM 768 N N . LYS A 1 94 ? 1.670 -2.906 3.369 1.00 88.69 94 LYS A N 1
ATOM 769 C CA . LYS A 1 94 ? 0.928 -1.862 4.084 1.00 88.69 94 LYS A CA 1
ATOM 770 C C . LYS A 1 94 ? 1.084 -0.532 3.352 1.00 88.69 94 LYS A C 1
ATOM 772 O O . LYS A 1 94 ? 2.137 -0.244 2.785 1.00 88.69 94 LYS A O 1
ATOM 777 N N . ILE A 1 95 ? 0.043 0.291 3.401 1.00 89.31 95 ILE A N 1
ATOM 778 C CA . ILE A 1 95 ? 0.065 1.653 2.866 1.00 89.31 95 ILE A CA 1
ATOM 779 C C . ILE A 1 95 ? -0.243 2.607 4.008 1.00 89.31 95 ILE A C 1
ATOM 781 O O . ILE A 1 95 ? -1.306 2.497 4.618 1.00 89.31 95 ILE A O 1
ATOM 785 N N . LEU A 1 96 ? 0.674 3.534 4.278 1.00 89.94 96 LEU A N 1
ATOM 786 C CA . LEU A 1 96 ? 0.539 4.523 5.335 1.00 89.94 96 LEU A CA 1
ATOM 787 C C . LEU A 1 96 ? 0.523 5.961 4.776 1.00 89.94 96 LEU A C 1
ATOM 789 O O . LEU A 1 96 ? 1.393 6.339 3.981 1.00 89.94 96 LEU A O 1
ATOM 793 N N . PRO A 1 97 ? -0.430 6.796 5.218 1.00 89.00 97 PRO A N 1
ATOM 794 C CA . PRO A 1 97 ? -0.378 8.238 5.046 1.00 89.00 97 PRO A CA 1
ATOM 795 C C . PRO A 1 97 ? 0.713 8.822 5.955 1.00 89.00 97 PRO A C 1
ATOM 797 O O . PRO A 1 97 ? 0.831 8.463 7.128 1.00 89.00 97 PRO A O 1
ATOM 800 N N . VAL A 1 98 ? 1.498 9.764 5.440 1.00 86.75 98 VAL A N 1
ATOM 801 C CA . VAL A 1 98 ? 2.552 10.426 6.218 1.00 86.75 98 VAL A CA 1
ATOM 802 C C . VAL A 1 98 ? 2.524 11.934 6.050 1.00 86.75 98 VAL A C 1
ATOM 804 O O . VAL A 1 98 ? 2.469 12.464 4.942 1.00 86.75 98 VAL A O 1
ATOM 807 N N . TRP A 1 99 ? 2.646 12.648 7.168 1.00 79.44 99 TRP A N 1
ATOM 808 C CA . TRP A 1 99 ? 2.804 14.099 7.166 1.00 79.44 99 TRP A CA 1
ATOM 809 C C . TRP A 1 99 ? 4.280 14.483 6.988 1.00 79.44 99 TRP A C 1
ATOM 811 O O . TRP A 1 99 ? 4.928 15.004 7.891 1.00 79.44 99 TRP A O 1
ATOM 821 N N . VAL A 1 100 ? 4.834 14.179 5.815 1.00 75.75 100 VAL A N 1
ATOM 822 C CA . VAL A 1 100 ? 6.188 14.591 5.409 1.00 75.75 100 VAL A CA 1
ATOM 823 C C . VAL A 1 100 ? 6.107 15.480 4.174 1.00 75.75 100 VAL A C 1
ATOM 825 O O . VAL A 1 100 ? 5.161 15.374 3.394 1.00 75.75 100 VAL A O 1
ATOM 828 N N . LYS A 1 101 ? 7.120 16.333 3.959 1.00 71.25 101 LYS A N 1
ATOM 829 C CA . LYS A 1 101 ? 7.271 17.130 2.727 1.00 71.25 101 LYS A CA 1
ATOM 830 C C . LYS A 1 101 ? 7.541 16.203 1.531 1.00 71.25 101 LYS A C 1
ATOM 832 O O . LYS A 1 101 ? 8.678 16.026 1.106 1.00 71.25 101 LYS A O 1
ATOM 837 N N . THR A 1 102 ? 6.487 15.571 1.035 1.00 71.81 102 THR A N 1
ATOM 838 C CA . THR A 1 102 ? 6.436 14.803 -0.213 1.00 71.81 102 THR A CA 1
ATOM 839 C C . THR A 1 102 ? 5.634 15.612 -1.215 1.00 71.81 102 THR A C 1
ATOM 841 O O . THR A 1 102 ? 4.680 16.295 -0.837 1.00 71.81 102 THR A O 1
ATOM 844 N N . LYS A 1 103 ? 6.025 15.576 -2.490 1.00 77.50 103 LYS A N 1
ATOM 845 C CA . LYS A 1 103 ? 5.172 16.139 -3.542 1.00 77.50 103 LYS A CA 1
ATOM 846 C C . LYS A 1 103 ? 3.883 15.319 -3.621 1.00 77.50 103 LYS A C 1
ATOM 848 O O . LYS A 1 103 ? 3.891 14.132 -3.319 1.00 77.50 103 LYS A O 1
ATOM 853 N N . GLU A 1 104 ? 2.789 15.932 -4.060 1.00 73.88 104 GLU A N 1
ATOM 854 C CA . GLU A 1 104 ? 1.470 15.280 -4.115 1.00 73.88 104 GLU A CA 1
ATOM 855 C C . GLU A 1 104 ? 1.470 13.965 -4.920 1.00 73.88 104 GLU A C 1
ATOM 857 O O . GLU A 1 104 ? 0.796 13.007 -4.552 1.00 73.88 104 GLU A O 1
ATOM 862 N N . ASN A 1 105 ? 2.305 13.885 -5.960 1.00 76.50 105 ASN A N 1
ATOM 863 C CA . ASN A 1 105 ? 2.460 12.698 -6.806 1.00 76.50 105 ASN A CA 1
ATOM 864 C C . ASN A 1 105 ? 3.648 11.806 -6.412 1.00 76.50 105 ASN A C 1
ATOM 866 O O . ASN A 1 105 ? 4.021 10.925 -7.182 1.00 76.50 105 ASN A O 1
ATOM 870 N N . GLU A 1 106 ? 4.286 12.049 -5.267 1.00 80.25 106 GLU A N 1
ATOM 871 C CA . GLU A 1 106 ? 5.436 11.280 -4.790 1.00 80.25 106 GLU A CA 1
ATOM 872 C C . GLU A 1 106 ? 5.006 10.282 -3.716 1.00 80.25 106 GLU A C 1
ATOM 874 O O . GLU A 1 106 ? 4.329 10.615 -2.741 1.00 80.25 106 GLU A O 1
ATOM 879 N N . VAL A 1 107 ? 5.444 9.043 -3.891 1.00 84.06 107 VAL A N 1
ATOM 880 C CA . VAL A 1 107 ? 5.217 7.940 -2.967 1.00 84.06 107 VAL A CA 1
ATOM 881 C C . VAL A 1 107 ? 6.573 7.377 -2.572 1.00 84.06 107 VAL A C 1
ATOM 883 O O . VAL A 1 107 ? 7.444 7.184 -3.417 1.00 84.06 107 VAL A O 1
ATOM 886 N N . ARG A 1 108 ? 6.771 7.108 -1.285 1.00 84.38 108 ARG A N 1
ATOM 887 C CA . ARG A 1 108 ? 7.977 6.452 -0.800 1.00 84.38 108 ARG A CA 1
ATOM 888 C C . ARG A 1 108 ? 7.703 4.970 -0.559 1.00 84.38 108 ARG A C 1
ATOM 890 O O . ARG A 1 108 ? 6.821 4.633 0.221 1.00 84.38 108 ARG A O 1
ATOM 897 N N . ALA A 1 109 ? 8.434 4.099 -1.234 1.00 82.19 109 ALA A N 1
ATOM 898 C CA . ALA A 1 109 ? 8.367 2.655 -1.056 1.00 82.19 109 ALA A CA 1
ATOM 899 C C . ALA A 1 109 ? 9.543 2.164 -0.206 1.00 82.19 109 ALA A C 1
ATOM 901 O O . ALA A 1 109 ? 10.596 2.807 -0.155 1.00 82.19 109 ALA A O 1
ATOM 902 N N . ASP A 1 110 ? 9.374 1.010 0.429 1.00 81.44 110 ASP A N 1
ATOM 903 C CA . ASP A 1 110 ? 10.466 0.313 1.094 1.00 81.44 110 ASP A CA 1
ATOM 904 C C . ASP A 1 110 ? 11.608 -0.026 0.115 1.00 81.44 110 ASP A C 1
ATOM 906 O O . ASP A 1 110 ? 11.414 -0.128 -1.104 1.00 81.44 110 ASP A O 1
ATOM 910 N N . GLY A 1 111 ? 12.819 -0.196 0.653 1.00 74.31 111 GLY A N 1
ATOM 911 C CA . GLY A 1 111 ? 14.021 -0.420 -0.153 1.00 74.31 111 GLY A CA 1
ATOM 912 C C . GLY A 1 111 ? 13.976 -1.690 -1.010 1.00 74.31 111 GLY A C 1
ATOM 913 O O . GLY A 1 111 ? 14.526 -1.702 -2.113 1.00 74.31 111 GLY A O 1
ATOM 914 N N . GLU A 1 112 ? 13.296 -2.750 -0.561 1.00 78.69 112 GLU A N 1
ATOM 915 C CA . GLU A 1 112 ? 13.185 -3.993 -1.328 1.00 78.69 112 GLU A CA 1
ATOM 916 C C . GLU A 1 112 ? 12.234 -3.820 -2.519 1.00 78.69 112 GLU A C 1
ATOM 918 O O . GLU A 1 112 ? 12.585 -4.164 -3.649 1.00 78.69 112 GLU A O 1
ATOM 923 N N . THR A 1 113 ? 11.060 -3.228 -2.298 1.00 80.38 113 THR A N 1
ATOM 924 C CA . THR A 1 113 ? 10.091 -2.900 -3.348 1.00 80.38 113 THR A CA 1
ATOM 925 C C . THR A 1 113 ? 10.708 -1.952 -4.367 1.00 80.38 113 THR A C 1
ATOM 927 O O . THR A 1 113 ? 10.598 -2.208 -5.565 1.00 80.38 113 THR A O 1
ATOM 930 N N . ALA A 1 114 ? 11.426 -0.915 -3.925 1.00 78.69 114 ALA A N 1
ATOM 931 C CA . ALA A 1 114 ? 12.143 -0.008 -4.818 1.00 78.69 114 ALA A CA 1
ATOM 932 C C . ALA A 1 114 ? 13.185 -0.748 -5.675 1.00 78.69 114 ALA A C 1
ATOM 934 O O . ALA A 1 114 ? 13.225 -0.567 -6.891 1.00 78.69 114 ALA A O 1
ATOM 935 N N . ARG A 1 115 ? 13.978 -1.649 -5.081 1.00 76.19 115 ARG A N 1
ATOM 936 C CA . ARG A 1 115 ? 14.965 -2.461 -5.812 1.00 76.19 115 ARG A CA 1
ATOM 937 C C . ARG A 1 115 ? 14.317 -3.383 -6.849 1.00 76.19 115 ARG A C 1
ATOM 939 O O . ARG A 1 115 ? 14.838 -3.528 -7.953 1.00 76.19 115 ARG A O 1
ATOM 946 N N . LEU A 1 116 ? 13.198 -4.021 -6.503 1.00 79.50 116 LEU A N 1
ATOM 947 C CA . LEU A 1 116 ? 12.457 -4.893 -7.419 1.00 79.50 116 LEU A CA 1
ATOM 948 C C . LEU A 1 116 ? 11.848 -4.107 -8.582 1.00 79.50 116 LEU A C 1
ATOM 950 O O . LEU A 1 116 ? 11.915 -4.563 -9.721 1.00 79.50 116 LEU A O 1
ATOM 954 N N . LEU A 1 117 ? 11.298 -2.925 -8.301 1.00 79.44 117 LEU A N 1
ATOM 955 C CA . LEU A 1 117 ? 10.780 -2.017 -9.322 1.00 79.44 117 LEU A CA 1
ATOM 956 C C . LEU A 1 117 ? 11.881 -1.556 -10.264 1.00 79.44 117 LEU A C 1
ATOM 958 O O . LEU A 1 117 ? 11.699 -1.646 -11.470 1.00 79.44 117 LEU A O 1
ATOM 962 N N . LYS A 1 118 ? 13.037 -1.163 -9.722 1.00 76.31 118 LYS A N 1
ATOM 963 C CA . LYS A 1 118 ? 14.208 -0.776 -10.510 1.00 76.31 118 LYS A CA 1
ATOM 964 C C . LYS A 1 118 ? 14.623 -1.872 -11.492 1.00 76.31 118 LYS A C 1
ATOM 966 O O . LYS A 1 118 ? 14.798 -1.616 -12.672 1.00 76.31 118 LYS A O 1
ATOM 971 N N . LYS A 1 119 ? 14.694 -3.124 -11.027 1.00 74.38 119 LYS A N 1
ATOM 972 C CA . LYS A 1 119 ? 15.043 -4.276 -11.874 1.00 74.38 119 LYS A CA 1
ATOM 973 C C . LYS A 1 119 ? 14.019 -4.546 -12.987 1.00 74.38 119 LYS A C 1
ATOM 975 O O . LYS A 1 119 ? 14.370 -5.128 -14.009 1.00 74.38 119 LYS A O 1
ATOM 980 N N . GLY A 1 120 ? 12.749 -4.222 -12.755 1.00 70.31 120 GLY A N 1
ATOM 981 C CA . GLY A 1 120 ? 11.665 -4.448 -13.714 1.00 70.31 120 GLY A CA 1
ATOM 982 C C . GLY A 1 120 ? 11.323 -3.243 -14.599 1.00 70.31 120 GLY A C 1
ATOM 983 O O . GLY A 1 120 ? 10.520 -3.406 -15.519 1.00 70.31 120 GLY A O 1
ATOM 984 N N . SER A 1 121 ? 11.889 -2.072 -14.298 1.00 70.44 121 SER A N 1
ATOM 985 C CA . SER A 1 121 ? 11.665 -0.783 -14.961 1.00 70.44 121 SER A CA 1
ATOM 986 C C . SER A 1 121 ? 12.229 -0.781 -16.382 1.00 70.44 121 SER A C 1
ATOM 988 O O . SER A 1 121 ? 13.227 -1.439 -16.673 1.00 70.44 121 SER A O 1
ATOM 990 N N . ALA A 1 122 ? 11.583 -0.041 -17.281 1.00 64.88 122 ALA A N 1
ATOM 991 C CA . ALA A 1 122 ? 12.059 0.179 -18.647 1.00 64.88 122 ALA A CA 1
ATOM 992 C C . ALA A 1 122 ? 13.051 1.357 -18.760 1.00 64.88 122 ALA A C 1
ATOM 994 O O . ALA A 1 122 ? 13.524 1.658 -19.859 1.00 64.88 122 ALA A O 1
ATOM 995 N N . SER A 1 123 ? 13.337 2.056 -17.657 1.00 63.25 123 SER A N 1
ATOM 996 C CA . SER A 1 123 ? 14.196 3.240 -17.642 1.00 63.25 123 SER A CA 1
ATOM 997 C C . SER A 1 123 ? 15.673 2.884 -17.845 1.00 63.25 123 SER A C 1
ATOM 999 O O . SER A 1 123 ? 16.288 2.214 -17.024 1.00 63.25 123 SER A O 1
ATOM 1001 N N . LEU A 1 124 ? 16.285 3.413 -18.910 1.00 53.69 124 LEU A N 1
ATOM 1002 C CA . LEU A 1 124 ? 17.721 3.255 -19.207 1.00 53.69 124 LEU A CA 1
ATOM 1003 C C . LEU A 1 124 ? 18.642 3.969 -18.195 1.00 53.69 124 LEU A C 1
ATOM 1005 O O . LEU A 1 124 ? 19.853 3.778 -18.212 1.00 53.69 124 LEU A O 1
ATOM 1009 N N . ARG A 1 125 ? 18.090 4.831 -17.328 1.00 53.94 125 ARG A N 1
ATOM 1010 C CA . ARG A 1 125 ? 18.833 5.533 -16.262 1.00 53.94 125 ARG A CA 1
ATOM 1011 C C . ARG A 1 125 ? 19.003 4.701 -14.989 1.00 53.94 125 ARG A C 1
ATOM 1013 O O . ARG A 1 125 ? 19.707 5.128 -14.072 1.00 53.94 125 ARG A O 1
ATOM 1020 N N . ASP A 1 126 ? 18.362 3.536 -14.935 1.00 53.69 126 ASP A N 1
ATOM 1021 C CA . ASP A 1 126 ? 18.368 2.645 -13.779 1.00 53.69 126 ASP A CA 1
ATOM 1022 C C . ASP A 1 126 ? 19.521 1.620 -13.799 1.00 53.69 126 ASP A C 1
ATOM 1024 O O . ASP A 1 126 ? 19.679 0.884 -12.821 1.00 53.69 126 ASP A O 1
ATOM 1028 N N . ASP A 1 127 ? 20.371 1.610 -14.834 1.00 48.44 127 ASP A N 1
ATOM 1029 C CA . ASP A 1 127 ? 21.452 0.620 -14.963 1.00 48.44 127 ASP A CA 1
ATOM 1030 C C . ASP A 1 127 ? 22.607 0.796 -13.950 1.00 48.44 127 ASP A C 1
ATOM 1032 O O . ASP A 1 127 ? 23.267 -0.190 -13.654 1.00 48.44 127 ASP A O 1
ATOM 1036 N N . ASP A 1 128 ? 22.792 1.969 -13.316 1.00 44.97 128 ASP A N 1
ATOM 1037 C CA . ASP A 1 128 ? 23.939 2.204 -12.397 1.00 44.97 128 ASP A CA 1
ATOM 1038 C C . ASP A 1 128 ? 23.658 3.099 -11.163 1.00 44.97 128 ASP A C 1
ATOM 1040 O O . ASP A 1 128 ? 24.559 3.516 -10.439 1.00 44.97 128 ASP A O 1
ATOM 1044 N N . THR A 1 129 ? 22.401 3.432 -10.876 1.00 45.50 129 THR A N 1
ATOM 1045 C CA . THR A 1 129 ? 22.050 4.333 -9.754 1.00 45.50 129 THR A CA 1
ATOM 1046 C C . THR A 1 129 ? 21.946 3.622 -8.392 1.00 45.50 129 THR A C 1
ATOM 1048 O O . THR A 1 129 ? 21.141 2.712 -8.195 1.00 45.50 129 THR A O 1
ATOM 1051 N N . ASP A 1 130 ? 22.749 4.059 -7.424 1.00 48.88 130 ASP A N 1
ATOM 1052 C CA . ASP A 1 130 ? 22.766 3.546 -6.047 1.00 48.88 130 ASP A CA 1
ATOM 1053 C C . ASP A 1 130 ? 21.436 3.743 -5.295 1.00 48.88 130 ASP A C 1
ATOM 1055 O O . ASP A 1 130 ? 20.659 4.638 -5.624 1.00 48.88 130 ASP A O 1
ATOM 1059 N N . ALA A 1 131 ? 21.219 2.983 -4.208 1.00 44.84 131 ALA A N 1
ATOM 1060 C CA . ALA A 1 131 ? 20.021 3.029 -3.341 1.00 44.84 131 ALA A CA 1
ATOM 1061 C C . ALA A 1 131 ? 19.661 4.430 -2.785 1.00 44.84 131 ALA A C 1
ATOM 1063 O O . ALA A 1 131 ? 18.556 4.640 -2.281 1.00 44.84 131 ALA A O 1
ATOM 1064 N N . ALA A 1 132 ? 20.583 5.393 -2.883 1.00 46.78 132 ALA A N 1
ATOM 1065 C CA . ALA A 1 132 ? 20.380 6.804 -2.555 1.00 46.78 132 ALA A CA 1
ATOM 1066 C C . ALA A 1 132 ? 19.496 7.559 -3.572 1.00 46.78 132 ALA A C 1
ATOM 1068 O O . ALA A 1 132 ? 18.889 8.583 -3.240 1.00 46.78 132 ALA A O 1
ATOM 1069 N N . HIS A 1 133 ? 19.404 7.062 -4.804 1.00 52.00 133 HIS A N 1
ATOM 1070 C CA . HIS A 1 133 ? 18.585 7.618 -5.871 1.00 52.00 133 HIS A CA 1
ATOM 1071 C C . HIS A 1 133 ? 17.341 6.730 -5.979 1.00 52.00 133 HIS A C 1
ATOM 1073 O O . HIS A 1 133 ? 17.438 5.516 -6.122 1.00 52.00 133 HIS A O 1
ATOM 1079 N N . GLY A 1 134 ? 16.154 7.320 -5.804 1.00 55.28 134 GLY A N 1
ATOM 1080 C CA . GLY A 1 134 ? 14.896 6.582 -5.945 1.00 55.28 134 GLY A CA 1
ATOM 1081 C C . GLY A 1 134 ? 14.745 5.967 -7.340 1.00 55.28 134 GLY A C 1
ATOM 1082 O O . GLY A 1 134 ? 15.534 6.248 -8.234 1.00 55.28 134 GLY A O 1
ATOM 1083 N N . VAL A 1 135 ? 13.706 5.158 -7.537 1.00 61.94 135 VAL A N 1
ATOM 1084 C CA . VAL A 1 135 ? 13.380 4.620 -8.866 1.00 61.94 135 VAL A CA 1
ATOM 1085 C C . VAL A 1 135 ? 12.959 5.781 -9.777 1.00 61.94 135 VAL A C 1
ATOM 1087 O O . VAL A 1 135 ? 11.967 6.453 -9.482 1.00 61.94 135 VAL A O 1
ATOM 1090 N N . ASP A 1 136 ? 13.700 6.050 -10.857 1.00 63.94 136 ASP A N 1
ATOM 1091 C CA . ASP A 1 136 ? 13.368 7.137 -11.790 1.00 63.94 136 ASP A CA 1
ATOM 1092 C C . ASP A 1 136 ? 12.364 6.633 -12.834 1.00 63.94 136 ASP A C 1
ATOM 1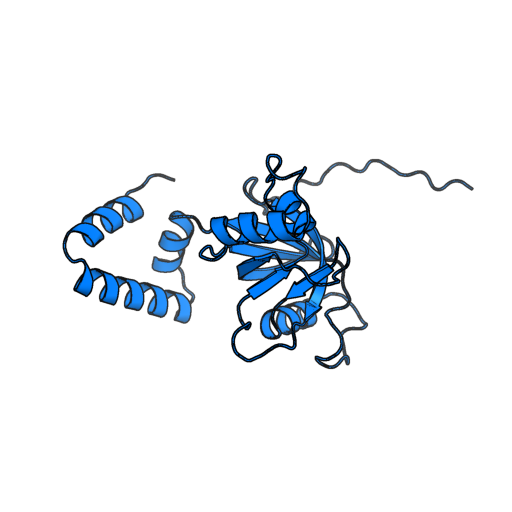094 O O . ASP A 1 136 ? 12.725 6.152 -13.908 1.00 63.94 136 ASP A O 1
ATOM 1098 N N . GLY A 1 137 ? 11.081 6.717 -12.477 1.00 65.75 137 GLY A N 1
ATOM 1099 C CA . GLY A 1 137 ? 9.965 6.289 -13.315 1.00 65.75 137 GLY A CA 1
ATOM 1100 C C . GLY A 1 137 ? 8.626 6.849 -12.834 1.00 65.75 137 GLY A C 1
ATOM 1101 O O . GLY A 1 137 ? 8.472 7.275 -11.681 1.00 65.75 137 GLY A O 1
ATOM 1102 N N . VAL A 1 138 ? 7.650 6.881 -13.740 1.00 75.81 138 VAL A N 1
ATOM 1103 C CA . VAL A 1 138 ? 6.249 7.178 -13.422 1.00 75.81 138 VAL A CA 1
ATOM 1104 C C . VAL A 1 138 ? 5.485 5.868 -13.505 1.00 75.81 138 VAL A C 1
ATOM 1106 O O . VAL A 1 138 ? 5.418 5.254 -14.567 1.00 75.81 138 VAL A O 1
ATOM 1109 N N . PHE A 1 139 ? 4.933 5.445 -12.373 1.00 82.75 139 PHE A N 1
ATOM 1110 C CA . PHE A 1 139 ? 4.250 4.169 -12.247 1.00 82.75 139 PHE A CA 1
ATOM 1111 C C . PHE A 1 139 ? 2.766 4.393 -12.019 1.00 82.75 139 PHE A C 1
ATOM 1113 O O . PHE A 1 139 ? 2.378 5.160 -11.136 1.00 82.75 139 PHE A O 1
ATOM 1120 N N . ASP A 1 140 ? 1.938 3.658 -12.749 1.00 84.94 140 ASP A N 1
ATOM 1121 C CA . ASP A 1 140 ? 0.532 3.517 -12.410 1.00 84.94 140 ASP A CA 1
ATOM 1122 C C . ASP A 1 140 ? 0.425 2.538 -11.239 1.00 84.94 140 ASP A C 1
ATOM 1124 O O . ASP A 1 140 ? 0.767 1.352 -11.339 1.00 84.94 140 ASP A O 1
ATOM 1128 N N . LEU A 1 141 ? -0.006 3.065 -10.099 1.00 86.94 141 LEU A N 1
ATOM 1129 C CA . LEU A 1 141 ? -0.225 2.340 -8.863 1.00 86.94 141 LEU A CA 1
ATOM 1130 C C . LEU A 1 141 ? -1.686 1.916 -8.780 1.00 86.94 141 LEU A C 1
ATOM 1132 O O . LEU A 1 141 ? -2.581 2.759 -8.740 1.00 86.94 141 LEU A O 1
ATOM 1136 N N . PHE A 1 142 ? -1.910 0.612 -8.685 1.00 87.06 142 PHE A N 1
ATOM 1137 C CA . PHE A 1 142 ? -3.224 0.035 -8.456 1.00 87.06 142 PHE A CA 1
ATOM 1138 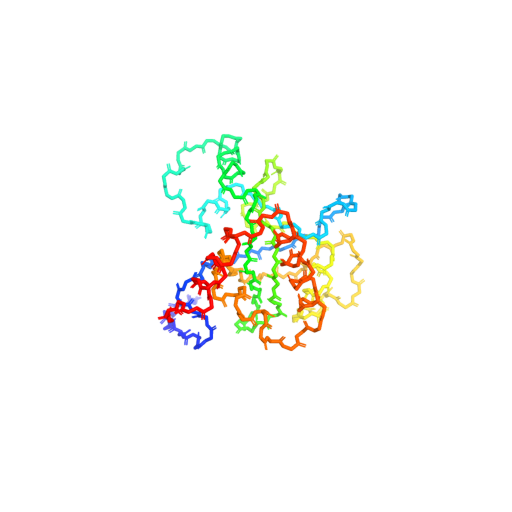C C . PHE A 1 142 ? -3.275 -0.591 -7.076 1.00 87.06 142 PHE A C 1
ATOM 1140 O O . PHE A 1 142 ? -2.467 -1.469 -6.768 1.00 87.06 142 PHE A O 1
ATOM 1147 N N . VAL A 1 143 ? -4.241 -0.190 -6.259 1.00 87.81 143 VAL A N 1
ATOM 1148 C CA . VAL A 1 143 ? -4.382 -0.716 -4.899 1.00 87.81 143 VAL A CA 1
ATOM 1149 C C . VAL A 1 143 ? -5.769 -1.272 -4.665 1.00 87.81 143 VAL A C 1
ATOM 1151 O O . VAL A 1 143 ? -6.770 -0.755 -5.160 1.00 87.81 143 VAL A O 1
ATOM 1154 N N . ARG A 1 144 ? -5.827 -2.338 -3.871 1.00 87.56 144 ARG A N 1
ATOM 1155 C CA . ARG A 1 144 ? -7.071 -2.799 -3.260 1.00 87.56 144 ARG A CA 1
ATOM 1156 C C . ARG A 1 144 ? -6.803 -3.463 -1.914 1.00 87.56 144 ARG A C 1
ATOM 1158 O O . ARG A 1 144 ? -5.754 -4.093 -1.755 1.00 87.56 144 ARG A O 1
ATOM 1165 N N . PRO A 1 145 ? -7.746 -3.398 -0.962 1.00 85.06 145 PRO A N 1
ATOM 1166 C CA . PRO A 1 145 ? -7.664 -4.195 0.253 1.00 85.06 145 PRO A CA 1
ATOM 1167 C C . PRO A 1 145 ? -7.568 -5.690 -0.071 1.00 85.06 145 PRO A C 1
ATOM 1169 O O . PRO A 1 145 ? -8.164 -6.166 -1.047 1.00 85.06 145 PRO A O 1
ATOM 1172 N N . ILE A 1 146 ? -6.845 -6.431 0.766 1.00 82.50 146 ILE A N 1
ATOM 1173 C CA . ILE A 1 146 ? -6.893 -7.896 0.751 1.00 82.50 146 ILE A CA 1
ATOM 1174 C C . ILE A 1 146 ? -8.294 -8.356 1.144 1.00 82.50 146 ILE A C 1
ATOM 1176 O O . ILE A 1 146 ? -8.898 -7.849 2.091 1.00 82.50 146 ILE A O 1
ATOM 1180 N N . ARG A 1 147 ? -8.819 -9.316 0.389 1.00 80.38 147 ARG A N 1
ATOM 1181 C CA . ARG A 1 147 ? -10.153 -9.881 0.565 1.00 80.38 147 ARG A CA 1
ATOM 1182 C C . ARG A 1 147 ? -10.041 -11.347 0.967 1.00 80.38 147 ARG A C 1
ATOM 1184 O O . ARG A 1 147 ? -9.008 -11.987 0.780 1.00 80.38 147 ARG A O 1
ATOM 1191 N N . TRP A 1 148 ? -11.116 -11.902 1.522 1.00 72.19 148 TRP A N 1
ATOM 1192 C CA . TRP A 1 148 ? -11.112 -13.274 2.044 1.00 72.19 148 TRP A CA 1
ATOM 1193 C C . TRP A 1 148 ? -10.751 -14.320 0.974 1.00 72.19 148 TRP A C 1
ATOM 1195 O O . TRP A 1 148 ? -10.105 -15.322 1.279 1.00 72.19 148 TRP A O 1
ATOM 1205 N N . TRP A 1 149 ? -11.089 -14.070 -0.296 1.00 72.94 149 TRP A N 1
ATOM 1206 C CA . TRP A 1 149 ? -10.722 -14.959 -1.398 1.00 72.94 149 TRP A CA 1
ATOM 1207 C C . TRP A 1 149 ? -9.240 -14.901 -1.775 1.00 72.94 149 TRP A C 1
ATOM 1209 O O . TRP A 1 149 ? -8.745 -15.870 -2.343 1.00 72.94 149 TRP A O 1
ATOM 1219 N N . ASP A 1 150 ? -8.511 -13.829 -1.444 1.00 74.75 150 ASP A N 1
ATOM 1220 C CA . ASP A 1 150 ? -7.048 -13.803 -1.577 1.00 74.75 150 ASP A CA 1
ATOM 1221 C C . ASP A 1 150 ? -6.414 -14.744 -0.557 1.00 74.75 150 ASP A C 1
ATOM 1223 O O . ASP A 1 150 ? -5.572 -15.563 -0.912 1.00 74.75 150 ASP A O 1
ATOM 1227 N N . VAL A 1 151 ? -6.891 -14.701 0.692 1.00 71.06 151 VAL A N 1
ATOM 1228 C CA . VAL A 1 151 ? -6.448 -15.613 1.758 1.00 71.06 151 VAL A CA 1
ATOM 1229 C C . VAL A 1 151 ? -6.742 -17.063 1.385 1.00 71.06 151 VAL A C 1
ATOM 1231 O O . VAL A 1 151 ? -5.870 -17.929 1.494 1.00 71.06 151 VAL A O 1
ATOM 1234 N N . ARG A 1 152 ? -7.949 -17.325 0.869 1.00 70.44 152 ARG A N 1
ATOM 1235 C CA . ARG A 1 152 ? -8.319 -18.634 0.325 1.00 70.44 152 ARG A CA 1
ATOM 1236 C C . ARG A 1 152 ? -7.385 -19.031 -0.816 1.00 70.44 152 ARG A C 1
ATOM 1238 O O . ARG A 1 152 ? -6.842 -20.127 -0.791 1.00 70.44 152 ARG A O 1
ATOM 1245 N N . HIS A 1 153 ? -7.145 -18.155 -1.786 1.00 73.12 153 HIS A N 1
ATOM 1246 C CA . HIS A 1 153 ? -6.218 -18.416 -2.885 1.00 73.12 153 HIS A CA 1
ATOM 1247 C C . HIS A 1 153 ? -4.817 -18.776 -2.363 1.00 73.12 153 HIS A C 1
ATOM 1249 O O . HIS A 1 153 ? -4.256 -19.790 -2.767 1.00 73.12 153 HIS A O 1
ATOM 1255 N N . TRP A 1 154 ? -4.268 -18.040 -1.397 1.00 73.25 154 TRP A N 1
ATOM 1256 C CA . TRP A 1 154 ? -2.947 -18.326 -0.825 1.00 73.25 154 TRP A CA 1
ATOM 1257 C C . TRP A 1 154 ? -2.855 -19.676 -0.113 1.00 73.25 154 TRP A C 1
ATOM 1259 O O . TRP A 1 154 ? -1.807 -20.319 -0.171 1.00 73.25 154 TRP A O 1
ATOM 1269 N N . LEU A 1 155 ? -3.942 -20.144 0.507 1.00 68.12 155 LEU A N 1
ATOM 1270 C CA . LEU A 1 155 ? -4.003 -21.492 1.079 1.00 68.12 155 LEU A CA 1
ATOM 1271 C C . LEU A 1 155 ? -3.810 -22.589 0.018 1.00 68.12 155 LEU A C 1
ATOM 1273 O O . LEU A 1 155 ? -3.255 -23.652 0.327 1.00 68.12 155 LEU A O 1
ATOM 1277 N N . PHE A 1 156 ? -4.234 -22.327 -1.223 1.00 65.31 156 PHE A N 1
ATOM 1278 C CA . PHE A 1 156 ? -4.275 -23.306 -2.310 1.00 65.31 156 PHE A CA 1
ATOM 1279 C C . PHE A 1 156 ? -3.203 -23.105 -3.405 1.00 65.31 156 PHE A C 1
ATOM 1281 O O . PHE A 1 156 ? -2.965 -24.034 -4.173 1.00 65.31 156 PHE A O 1
ATOM 1288 N N . HIS A 1 157 ? -2.503 -21.964 -3.460 1.00 61.41 157 HIS A N 1
ATOM 1289 C CA . HIS A 1 157 ? -1.566 -21.606 -4.543 1.00 61.41 157 HIS A CA 1
ATOM 1290 C C . HIS A 1 157 ? -0.060 -21.829 -4.227 1.00 61.41 157 HIS A C 1
ATOM 1292 O O . HIS A 1 157 ? 0.320 -22.042 -3.073 1.00 61.41 157 HIS A O 1
ATOM 1298 N N . PRO A 1 158 ? 0.828 -21.850 -5.251 1.00 47.94 158 PRO A N 1
ATOM 1299 C CA . PRO A 1 158 ? 2.104 -22.583 -5.195 1.00 47.94 158 PRO A CA 1
ATOM 1300 C C . PRO A 1 158 ? 3.291 -21.882 -4.512 1.00 47.94 158 PRO A C 1
ATOM 1302 O O . PRO A 1 158 ? 4.349 -22.499 -4.381 1.00 47.94 158 PRO A O 1
ATOM 1305 N N . ASN A 1 159 ? 3.178 -20.632 -4.050 1.00 57.56 159 ASN A N 1
ATOM 1306 C CA . ASN A 1 159 ? 4.326 -19.970 -3.423 1.00 57.56 159 ASN A CA 1
ATOM 1307 C C . ASN A 1 159 ? 4.570 -20.519 -1.999 1.00 57.56 159 ASN A C 1
ATOM 1309 O O . ASN A 1 159 ? 3.878 -20.165 -1.040 1.00 57.56 159 ASN A O 1
ATOM 1313 N N . ARG A 1 160 ? 5.554 -21.422 -1.869 1.00 52.59 160 ARG A N 1
ATOM 1314 C CA . ARG A 1 160 ? 5.812 -22.250 -0.672 1.00 52.59 160 ARG A CA 1
ATOM 1315 C C . ARG A 1 160 ? 5.981 -21.430 0.613 1.00 52.59 160 ARG A C 1
ATOM 1317 O O . ARG A 1 160 ? 5.502 -21.865 1.655 1.00 52.59 160 ARG A O 1
ATOM 1324 N N . LYS A 1 161 ? 6.610 -20.250 0.543 1.00 54.44 161 LYS A N 1
ATOM 1325 C CA . LYS A 1 161 ? 6.847 -19.384 1.716 1.00 54.44 161 LYS A CA 1
ATOM 1326 C C . LYS A 1 161 ? 5.549 -18.791 2.273 1.00 54.44 161 LYS A C 1
ATOM 1328 O O . LYS A 1 161 ? 5.310 -18.879 3.473 1.00 54.44 161 LYS A O 1
ATOM 1333 N N . VAL A 1 162 ? 4.679 -18.282 1.397 1.00 58.22 162 VAL A N 1
ATOM 1334 C CA . VAL A 1 162 ? 3.367 -17.730 1.782 1.00 58.22 162 VAL A CA 1
ATOM 1335 C C . VAL A 1 162 ? 2.466 -18.835 2.332 1.00 58.22 162 VAL A C 1
ATOM 1337 O O . VAL A 1 162 ? 1.853 -18.674 3.381 1.00 58.22 162 VAL A O 1
ATOM 1340 N N . LYS A 1 163 ? 2.471 -20.010 1.692 1.00 62.81 163 LYS A N 1
ATOM 1341 C CA . LYS A 1 163 ? 1.704 -21.180 2.136 1.00 62.81 163 LYS A CA 1
ATOM 1342 C C . LYS A 1 163 ? 2.079 -21.635 3.548 1.00 62.81 163 LYS A C 1
ATOM 1344 O O . LYS A 1 163 ? 1.193 -21.957 4.334 1.00 62.81 163 LYS A O 1
ATOM 1349 N N . VAL A 1 164 ? 3.373 -21.680 3.872 1.00 61.34 164 VAL A N 1
ATOM 1350 C CA . VAL A 1 164 ? 3.845 -22.068 5.211 1.00 61.34 164 VAL A CA 1
ATOM 1351 C C . VAL A 1 164 ? 3.478 -21.003 6.239 1.00 61.34 164 VAL A C 1
ATOM 1353 O O . VAL A 1 164 ? 2.890 -21.354 7.253 1.00 61.34 164 VAL A O 1
ATOM 1356 N N . GLY A 1 165 ? 3.737 -19.721 5.960 1.00 63.00 165 GLY A N 1
ATOM 1357 C CA . GLY A 1 165 ? 3.410 -18.636 6.891 1.00 63.00 165 GLY A CA 1
ATOM 1358 C C . GLY A 1 165 ? 1.919 -18.576 7.221 1.00 63.00 165 GLY A C 1
ATOM 1359 O O . GLY A 1 165 ? 1.543 -18.545 8.388 1.00 63.00 165 GLY A O 1
ATOM 1360 N N . VAL A 1 166 ? 1.067 -18.676 6.199 1.00 68.69 166 VAL A N 1
ATOM 1361 C CA . VAL A 1 166 ? -0.389 -18.700 6.365 1.00 68.69 166 VAL A CA 1
ATOM 1362 C C . VAL A 1 166 ? -0.823 -19.921 7.181 1.00 68.69 166 VAL A C 1
ATOM 1364 O O . VAL A 1 166 ? -1.575 -19.774 8.136 1.00 68.69 166 VAL A O 1
ATOM 1367 N N . ARG A 1 167 ? -0.312 -21.123 6.882 1.00 67.25 167 ARG A N 1
ATOM 1368 C CA . ARG A 1 167 ? -0.642 -22.345 7.640 1.00 67.25 167 ARG A CA 1
ATOM 1369 C C . ARG A 1 167 ? -0.183 -22.303 9.094 1.00 67.25 167 ARG A C 1
ATOM 1371 O O . ARG A 1 167 ? -0.914 -22.779 9.953 1.00 67.25 167 ARG A O 1
ATOM 1378 N N . VAL A 1 168 ? 1.003 -21.761 9.361 1.00 65.38 168 VAL A N 1
ATOM 1379 C CA . VAL A 1 168 ? 1.533 -21.617 10.724 1.00 65.38 168 VAL A CA 1
ATOM 1380 C C . VAL A 1 168 ? 0.698 -20.611 11.507 1.00 65.38 168 VAL A C 1
ATOM 1382 O O . VAL A 1 168 ? 0.281 -20.927 12.615 1.00 65.38 168 VAL A O 1
ATOM 1385 N N . ALA A 1 169 ? 0.371 -19.460 10.912 1.00 68.25 169 ALA A N 1
ATOM 1386 C CA . ALA A 1 169 ? -0.548 -18.501 11.518 1.00 68.25 169 ALA A CA 1
ATOM 1387 C C . ALA A 1 169 ? -1.901 -19.160 11.827 1.00 68.25 169 ALA A C 1
ATOM 1389 O O . ALA A 1 169 ? -2.363 -19.094 12.958 1.00 68.25 169 ALA A O 1
ATOM 1390 N N . PHE A 1 170 ? -2.473 -19.901 10.872 1.00 69.06 170 PHE A N 1
ATOM 1391 C CA . PHE A 1 170 ? -3.712 -20.653 11.085 1.00 69.06 170 PHE A CA 1
ATOM 1392 C C . PHE A 1 170 ? -3.615 -21.664 12.226 1.00 69.06 170 PHE A C 1
ATOM 1394 O O . PHE A 1 170 ? -4.543 -21.765 13.020 1.00 69.06 170 PHE A O 1
ATOM 1401 N N . PHE A 1 171 ? -2.516 -22.410 12.314 1.00 69.06 171 PHE A N 1
ATOM 1402 C CA . PHE A 1 171 ? -2.316 -23.394 13.371 1.00 69.06 171 PHE A CA 1
ATOM 1403 C C . PHE A 1 171 ? -2.219 -22.733 14.751 1.00 69.06 171 PHE A C 1
ATOM 1405 O O . PHE A 1 171 ? -2.894 -23.171 15.676 1.00 69.06 171 PHE A O 1
ATOM 1412 N N . ILE A 1 172 ? -1.454 -21.645 14.876 1.00 68.38 172 ILE A N 1
ATOM 1413 C CA . ILE A 1 172 ? -1.312 -20.894 16.132 1.00 68.38 172 ILE A CA 1
ATOM 1414 C C . ILE A 1 172 ? -2.660 -20.299 16.555 1.00 68.38 172 ILE A C 1
ATOM 1416 O O . ILE A 1 172 ? -3.101 -20.518 17.679 1.00 68.38 172 ILE A O 1
ATOM 1420 N N . THR A 1 173 ? -3.372 -19.630 15.643 1.00 67.25 173 THR A N 1
ATOM 1421 C CA . THR A 1 173 ? -4.685 -19.048 15.960 1.00 67.25 173 THR A CA 1
ATOM 1422 C C . THR A 1 173 ? -5.724 -20.125 16.290 1.00 67.25 173 THR A C 1
ATOM 1424 O O . THR A 1 173 ? -6.592 -19.910 17.131 1.00 67.25 173 THR A O 1
ATOM 1427 N N . ALA A 1 174 ? -5.637 -21.308 15.677 1.00 68.00 174 ALA A N 1
ATOM 1428 C CA . ALA A 1 174 ? -6.510 -22.428 16.013 1.00 68.00 174 ALA A CA 1
ATOM 1429 C C . ALA A 1 174 ? -6.221 -23.042 17.384 1.00 68.00 174 ALA A C 1
ATOM 1431 O O . ALA A 1 174 ? -7.160 -23.466 18.055 1.00 68.00 174 ALA A O 1
ATOM 1432 N N . LEU A 1 175 ? -4.961 -23.068 17.817 1.00 68.88 175 LEU A N 1
ATOM 1433 C CA . LEU A 1 175 ? -4.609 -23.486 19.173 1.00 68.88 175 LEU A CA 1
ATOM 1434 C C . LEU A 1 175 ? -5.121 -22.496 20.226 1.00 68.88 175 LEU A C 1
ATOM 1436 O O . LEU A 1 175 ? -5.563 -22.919 21.288 1.00 68.88 175 LEU A O 1
ATOM 1440 N N . GLU A 1 176 ? -5.100 -21.201 19.919 1.00 68.56 176 GLU A N 1
ATOM 1441 C CA . GLU A 1 176 ? -5.449 -20.142 20.872 1.00 68.56 176 GLU A CA 1
ATOM 1442 C C . GLU A 1 176 ? -6.966 -19.884 20.972 1.00 68.56 176 GLU A C 1
ATOM 1444 O O . GLU A 1 176 ? -7.471 -19.606 22.055 1.00 68.56 176 GLU A O 1
ATOM 1449 N N . TYR A 1 177 ? -7.718 -20.052 19.874 1.00 64.62 177 TYR A N 1
ATOM 1450 C CA . TYR A 1 177 ? -9.155 -19.718 19.802 1.00 64.62 177 TYR A CA 1
ATOM 1451 C C . TYR A 1 177 ? -10.075 -20.903 19.443 1.00 64.62 177 TYR A C 1
ATOM 1453 O O . TYR A 1 177 ? -11.281 -20.723 19.275 1.00 64.62 177 TYR A O 1
ATOM 1461 N N . SER A 1 178 ? -9.515 -22.111 19.312 1.00 68.31 178 SER A N 1
ATOM 1462 C CA . SER A 1 178 ? -10.179 -23.413 19.113 1.00 68.31 178 SER A CA 1
ATOM 1463 C C . SER A 1 178 ? -11.502 -23.407 18.320 1.00 68.31 178 SER A C 1
ATOM 1465 O O . SER A 1 178 ? -11.473 -23.532 17.099 1.00 68.31 178 SER A O 1
ATOM 1467 N N . SER A 1 179 ? -12.672 -23.321 18.959 1.00 65.25 179 SER A N 1
ATOM 1468 C CA . SER A 1 179 ? -13.987 -23.543 18.329 1.00 65.25 179 SER A CA 1
ATOM 1469 C C . SER A 1 179 ? -14.439 -22.427 17.377 1.00 65.25 179 SER A C 1
ATOM 1471 O O . SER A 1 179 ? -15.038 -22.714 16.334 1.00 65.25 179 SER A O 1
ATOM 1473 N N . ASP A 1 180 ? -14.124 -21.167 17.674 1.00 68.38 180 ASP A N 1
ATOM 1474 C CA . ASP A 1 180 ? -14.565 -20.027 16.864 1.00 68.38 180 ASP A CA 1
ATOM 1475 C C . ASP A 1 180 ? -13.809 -19.930 15.538 1.00 68.38 180 ASP A C 1
ATOM 1477 O O . ASP A 1 180 ? -14.394 -19.584 14.504 1.00 68.38 180 ASP A O 1
ATOM 1481 N N . ILE A 1 181 ? -12.534 -20.333 15.531 1.00 66.94 181 ILE A N 1
ATOM 1482 C CA . ILE A 1 181 ? -11.724 -20.344 14.312 1.00 66.94 181 ILE A CA 1
ATOM 1483 C C . ILE A 1 181 ? -12.292 -21.327 13.287 1.00 66.94 181 ILE A C 1
ATOM 1485 O O . ILE A 1 181 ? -12.309 -21.020 12.099 1.00 66.94 181 ILE A O 1
ATOM 1489 N N . TRP A 1 182 ? -12.790 -22.494 13.717 1.00 66.44 182 TRP A N 1
ATOM 1490 C CA . TRP A 1 182 ? -13.314 -23.517 12.807 1.00 66.44 182 TRP A CA 1
ATOM 1491 C C . TRP A 1 182 ? -14.589 -23.049 12.108 1.00 66.44 182 TRP A C 1
ATOM 1493 O O . TRP A 1 182 ? -14.814 -23.372 10.939 1.00 66.44 182 TRP A O 1
ATOM 1503 N N . ARG A 1 183 ? -15.399 -22.234 12.792 1.00 69.88 183 ARG A N 1
ATOM 1504 C CA . ARG A 1 183 ? -16.590 -21.600 12.219 1.00 69.88 183 ARG A CA 1
ATOM 1505 C C . ARG A 1 183 ? -16.217 -20.558 11.166 1.00 69.88 183 ARG A C 1
ATOM 1507 O O . ARG A 1 183 ? -16.765 -20.593 10.064 1.00 69.88 183 ARG A O 1
ATOM 1514 N N . VAL A 1 184 ? -15.249 -19.689 11.466 1.00 70.69 184 VAL A N 1
ATOM 1515 C CA . VAL A 1 184 ? -14.722 -18.700 10.507 1.00 70.69 184 VAL A CA 1
ATOM 1516 C C . VAL A 1 184 ? -14.058 -19.398 9.316 1.00 70.69 184 VAL A C 1
ATOM 1518 O O . VAL A 1 184 ? -14.302 -19.038 8.169 1.00 70.69 184 VAL A O 1
ATOM 1521 N N . MET A 1 185 ? -13.286 -20.455 9.565 1.00 66.50 185 MET A N 1
ATOM 1522 C CA . MET A 1 185 ? -12.643 -21.279 8.541 1.00 66.50 185 MET A CA 1
ATOM 1523 C C . MET A 1 185 ? -13.652 -21.921 7.600 1.00 66.50 185 MET A C 1
ATOM 1525 O O . MET A 1 185 ? -13.490 -21.840 6.384 1.00 66.50 185 MET A O 1
ATOM 1529 N N . ARG A 1 186 ? -14.703 -22.547 8.145 1.00 69.94 186 ARG A N 1
ATOM 1530 C CA . ARG A 1 186 ? -15.767 -23.125 7.325 1.00 69.94 186 ARG A CA 1
ATOM 1531 C C . ARG A 1 186 ? -16.371 -22.041 6.440 1.00 69.94 186 ARG A C 1
ATOM 1533 O O . ARG A 1 186 ? -16.421 -22.241 5.237 1.00 69.94 186 ARG A O 1
ATOM 1540 N N . ALA A 1 187 ? -16.697 -20.875 6.999 1.00 72.50 187 ALA A N 1
ATOM 1541 C CA . ALA A 1 187 ? -17.233 -19.755 6.231 1.00 72.50 187 ALA A CA 1
ATOM 1542 C C . ALA A 1 187 ? -16.291 -19.291 5.101 1.00 72.50 187 ALA A C 1
ATOM 1544 O O . ALA A 1 187 ? -16.740 -19.118 3.973 1.00 72.50 187 ALA A O 1
ATOM 1545 N N . VAL A 1 188 ? -14.985 -19.151 5.357 1.00 68.56 188 VAL A N 1
ATOM 1546 C CA . VAL A 1 188 ? -13.994 -18.744 4.338 1.00 68.56 188 VAL A CA 1
ATOM 1547 C C . VAL A 1 188 ? -13.819 -19.808 3.246 1.00 68.56 188 VAL A C 1
ATOM 1549 O O . VAL A 1 188 ? -13.644 -19.470 2.074 1.00 68.56 188 VAL A O 1
ATOM 1552 N N . LEU A 1 189 ? -13.864 -21.094 3.601 1.00 70.12 189 LEU A N 1
ATOM 1553 C CA . LEU A 1 189 ? -13.683 -22.204 2.660 1.00 70.12 189 LEU A CA 1
ATOM 1554 C C . LEU A 1 189 ? -14.939 -22.503 1.831 1.00 70.12 189 LEU A C 1
ATOM 1556 O O . LEU A 1 189 ? -14.807 -22.922 0.681 1.00 70.12 189 LEU A O 1
ATOM 1560 N N . THR A 1 190 ? -16.135 -22.290 2.387 1.00 72.25 190 THR A N 1
ATOM 1561 C CA . THR A 1 190 ? -17.416 -22.605 1.733 1.00 72.25 190 THR A CA 1
ATOM 1562 C C . THR A 1 190 ? -18.116 -21.394 1.118 1.00 72.25 190 THR A C 1
ATOM 1564 O O . THR A 1 190 ? -19.157 -21.573 0.492 1.00 72.25 190 THR A O 1
ATOM 1567 N N . ALA A 1 191 ? -17.594 -20.174 1.279 1.00 67.50 191 ALA A N 1
ATOM 1568 C CA . ALA A 1 191 ? -18.204 -18.985 0.688 1.00 67.50 191 ALA A CA 1
ATOM 1569 C C . ALA A 1 191 ? -18.207 -19.045 -0.862 1.00 67.50 191 ALA A C 1
ATOM 1571 O O . ALA A 1 191 ? -17.192 -19.443 -1.459 1.00 67.50 191 ALA A O 1
ATOM 1572 N N . PRO A 1 192 ? -19.330 -18.668 -1.513 1.00 58.34 192 PRO A N 1
ATOM 1573 C CA . PRO A 1 192 ? -19.433 -18.567 -2.968 1.00 58.34 192 PRO A CA 1
ATOM 1574 C C . PRO A 1 192 ? -18.599 -17.397 -3.519 1.00 58.34 192 PRO A C 1
ATOM 1576 O O . PRO A 1 192 ? -18.257 -16.474 -2.777 1.00 58.34 192 PRO A O 1
ATOM 1579 N N . PHE A 1 193 ? -18.237 -17.489 -4.803 1.00 54.50 193 PHE A N 1
ATOM 1580 C CA . PHE A 1 193 ? -17.394 -16.523 -5.521 1.00 54.50 193 PHE A CA 1
ATOM 1581 C C . PHE A 1 193 ? -18.128 -15.233 -5.885 1.00 54.50 193 PHE A C 1
ATOM 1583 O O . PHE A 1 193 ? -19.322 -15.324 -6.244 1.00 54.50 193 PHE A O 1
#

Foldseek 3Di:
DDDDDDDDDDPPPVPDDPQWFKDKADEFADPDDPPQQFEKEAALVLVCVSVVVVVCNPDDRVVSQVVCCVVFVPFWKFKWKDAPNDTQDTDIGGYHYDPDPDDNRYMYHYLVVQVSSLVSDPDPVSPDDDSNGTRPGIIIMIIHTDDLVNLVCLCPDDPVVSVVVSVVVLVVVCVVVPPVSVVVVCCSNPPDD

pLDDT: mean 71.81, std 16.86, range [25.16, 94.44]

Radius of gyration: 19.28 Å; chains: 1; bounding box: 43×48×57 Å

Sequence (193 aa):
MQLAVRPGRAVLNANIRPEYMESSVRLRAVSDGLDDVNIIKMHPYRMRDLLEEKRLAKLGPKELTAKLNEKYENRYFVVIFRENSKTVLKRELKILPVWVKTKENEVRADGETARLLKKGSASLRDDDTDAAHGVDGVFDLFVRPIRWWDVRHWLFHPNRKVKVGVRVAFFITALEYSSDIWRVMRAVLTAPF